Protein AF-A0A1C4GMN0-F1 (afdb_monomer)

Organism: NCBI:txid1005667

Structure (mmCIF, N/CA/C/O backbone):
data_AF-A0A1C4GMN0-F1
#
_entry.id   AF-A0A1C4GMN0-F1
#
loop_
_atom_site.group_PDB
_atom_site.id
_atom_site.type_symbol
_atom_site.label_atom_id
_atom_site.label_alt_id
_atom_site.label_comp_id
_atom_site.label_asym_id
_atom_site.label_entity_id
_atom_site.label_seq_id
_atom_site.pdbx_PDB_ins_code
_atom_site.Cartn_x
_atom_site.Cartn_y
_atom_site.Cartn_z
_atom_site.occupancy
_atom_site.B_iso_or_equiv
_atom_site.auth_seq_id
_atom_site.auth_comp_id
_atom_site.auth_asym_id
_atom_site.auth_atom_id
_atom_site.pdbx_PDB_model_num
ATOM 1 N N . MET A 1 1 ? -2.850 -3.668 -15.001 1.00 56.16 1 MET A N 1
ATOM 2 C CA . MET A 1 1 ? -1.967 -2.796 -14.194 1.00 56.16 1 MET A CA 1
ATOM 3 C C . MET A 1 1 ? -0.839 -2.339 -15.095 1.00 56.16 1 MET A C 1
ATOM 5 O O . MET A 1 1 ? -0.351 -3.177 -15.832 1.00 56.16 1 MET A O 1
ATOM 9 N N . VAL A 1 2 ? -0.466 -1.061 -15.063 1.00 63.44 2 VAL A N 1
ATOM 10 C CA . VAL A 1 2 ? 0.626 -0.505 -15.883 1.00 63.44 2 VAL A CA 1
ATOM 11 C C . VAL A 1 2 ? 1.870 -0.390 -15.002 1.00 63.44 2 VAL A C 1
ATOM 13 O O . VAL A 1 2 ? 1.752 0.084 -13.871 1.00 63.44 2 VAL A O 1
ATOM 16 N N . ALA A 1 3 ? 3.035 -0.834 -15.479 1.00 68.31 3 ALA A N 1
ATOM 17 C CA . ALA A 1 3 ? 4.296 -0.605 -14.773 1.00 68.31 3 ALA A CA 1
ATOM 18 C C . ALA A 1 3 ? 4.915 0.731 -15.174 1.00 68.31 3 ALA A C 1
ATOM 20 O O . ALA A 1 3 ? 4.909 1.112 -16.347 1.00 68.31 3 ALA A O 1
ATOM 21 N N . PHE A 1 4 ? 5.510 1.389 -14.183 1.00 77.75 4 PHE A N 1
ATOM 22 C CA . PHE A 1 4 ? 6.330 2.573 -14.372 1.00 77.75 4 PHE A CA 1
ATOM 23 C C . PHE A 1 4 ? 7.733 2.307 -13.834 1.00 77.75 4 PHE A C 1
ATOM 25 O O . PHE A 1 4 ? 7.883 1.800 -12.722 1.00 77.75 4 PHE A O 1
ATOM 32 N N . ALA A 1 5 ? 8.752 2.687 -14.600 1.00 80.56 5 ALA A N 1
ATOM 33 C CA . ALA A 1 5 ? 10.089 2.907 -14.066 1.00 80.56 5 ALA A CA 1
ATOM 34 C C . ALA A 1 5 ? 10.248 4.389 -13.725 1.00 80.56 5 ALA A C 1
ATOM 36 O O . ALA A 1 5 ? 9.959 5.254 -14.553 1.00 80.56 5 ALA A O 1
ATOM 37 N N . MET A 1 6 ? 10.722 4.665 -12.512 1.00 84.06 6 MET A N 1
ATOM 38 C CA . MET A 1 6 ? 11.060 6.012 -12.065 1.00 84.06 6 MET A CA 1
ATOM 39 C C . MET A 1 6 ? 12.556 6.218 -12.278 1.00 84.06 6 MET A C 1
ATOM 41 O O . MET A 1 6 ? 13.370 5.520 -11.678 1.00 84.06 6 MET A O 1
ATOM 45 N N . LEU A 1 7 ? 12.908 7.139 -13.168 1.00 81.56 7 LEU A N 1
ATOM 46 C CA . LEU A 1 7 ? 14.285 7.468 -13.516 1.00 81.56 7 LEU A CA 1
ATOM 47 C C . LEU A 1 7 ? 14.609 8.874 -13.019 1.00 81.56 7 LEU A C 1
ATOM 49 O O . LEU A 1 7 ? 13.788 9.779 -13.164 1.00 81.56 7 LEU A O 1
ATOM 53 N N . ASP A 1 8 ? 15.813 9.074 -12.491 1.00 87.50 8 ASP A N 1
ATOM 54 C CA . ASP A 1 8 ? 16.343 10.424 -12.301 1.00 87.50 8 ASP A CA 1
ATOM 55 C C . ASP A 1 8 ? 16.408 11.147 -13.659 1.00 87.50 8 ASP A C 1
ATOM 57 O O . ASP A 1 8 ? 16.869 10.583 -14.656 1.00 87.50 8 ASP A O 1
ATOM 61 N N . GLU A 1 9 ? 15.911 12.383 -13.724 1.00 82.12 9 GLU A N 1
ATOM 62 C CA . GLU A 1 9 ? 15.813 13.122 -14.985 1.00 82.12 9 GLU A CA 1
ATOM 63 C C . GLU A 1 9 ? 17.187 13.419 -15.605 1.00 82.12 9 GLU A C 1
ATOM 65 O O . GLU A 1 9 ? 17.313 13.445 -16.833 1.00 82.12 9 GLU A O 1
ATOM 70 N N . THR A 1 10 ? 18.223 13.610 -14.787 1.00 87.88 10 THR A N 1
ATOM 71 C CA . THR A 1 10 ? 19.588 13.857 -15.269 1.00 87.88 10 THR A CA 1
ATOM 72 C C . THR A 1 10 ? 20.147 12.591 -15.906 1.00 87.88 10 THR A C 1
ATOM 74 O O . THR A 1 10 ? 20.534 12.612 -17.075 1.00 87.88 10 THR A O 1
ATOM 77 N N . ALA A 1 11 ? 20.075 11.463 -15.194 1.00 84.62 11 ALA A N 1
ATOM 78 C CA . ALA A 1 11 ? 20.512 10.162 -15.699 1.00 84.62 11 ALA A CA 1
ATOM 79 C C . ALA A 1 11 ? 19.742 9.730 -16.959 1.00 84.62 11 ALA A C 1
ATOM 81 O O . ALA A 1 11 ? 20.296 9.071 -17.842 1.00 84.62 11 ALA A O 1
ATOM 82 N N . GLN A 1 12 ? 18.466 10.115 -17.063 1.00 86.69 12 GLN A N 1
ATOM 83 C CA . GLN A 1 12 ? 17.606 9.825 -18.209 1.00 86.69 12 GLN A CA 1
ATOM 84 C C . GLN A 1 12 ? 17.972 10.630 -19.464 1.00 86.69 12 GLN A C 1
ATOM 86 O O . GLN A 1 12 ? 17.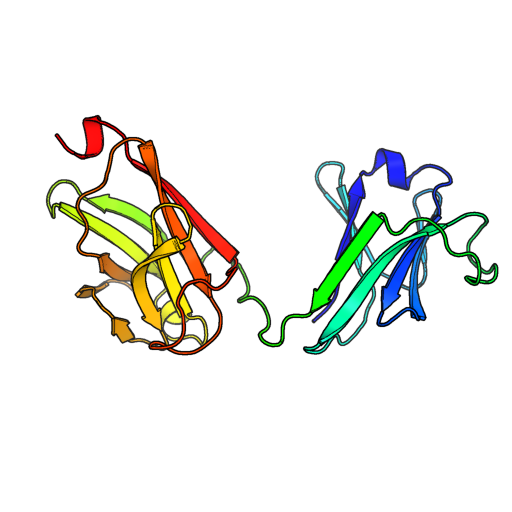791 10.134 -20.580 1.00 86.69 12 GLN A O 1
ATOM 91 N N . LYS A 1 13 ? 18.478 11.860 -19.301 1.00 87.75 13 LYS A N 1
ATOM 92 C CA . LYS A 1 13 ? 18.933 12.727 -20.404 1.00 87.75 13 LYS A CA 1
ATOM 93 C C . LYS A 1 13 ? 20.276 12.296 -20.984 1.00 87.75 13 LYS A C 1
ATOM 95 O O . LYS A 1 13 ? 20.561 12.608 -22.138 1.00 87.75 13 LYS A O 1
ATOM 100 N N . GLU A 1 14 ? 21.076 11.567 -20.219 1.00 89.31 14 GLU A N 1
ATOM 101 C CA . GLU A 1 14 ? 22.313 10.969 -20.707 1.00 89.31 14 GLU A CA 1
ATOM 102 C C . GLU A 1 14 ? 22.056 9.860 -21.741 1.00 89.31 14 GLU A C 1
ATOM 104 O O . GLU A 1 14 ? 20.939 9.374 -21.940 1.00 89.31 14 GLU A O 1
ATOM 109 N N . LYS A 1 15 ? 23.126 9.400 -22.397 1.00 88.69 15 LYS A N 1
ATOM 110 C CA . LYS A 1 15 ? 23.089 8.289 -23.365 1.00 88.69 15 LYS A CA 1
ATOM 111 C C . LYS A 1 15 ? 22.977 6.915 -22.687 1.00 88.69 15 LYS A C 1
ATOM 113 O O . LYS A 1 15 ? 23.526 5.934 -23.185 1.00 88.69 15 LYS A O 1
ATOM 118 N N . ASN A 1 16 ? 22.254 6.853 -21.575 1.00 87.69 16 ASN A N 1
ATOM 119 C CA . ASN A 1 16 ? 21.915 5.629 -20.868 1.00 87.69 16 ASN A CA 1
ATOM 120 C C . ASN A 1 16 ? 20.674 5.015 -21.519 1.00 87.69 16 ASN A C 1
ATOM 122 O O . ASN A 1 16 ? 19.666 5.696 -21.715 1.00 87.69 16 ASN A O 1
ATOM 126 N N . ARG A 1 17 ? 20.755 3.735 -21.888 1.00 91.75 17 ARG A N 1
ATOM 127 C CA . ARG A 1 17 ? 19.643 2.998 -22.492 1.00 91.75 17 ARG A CA 1
ATOM 128 C C . ARG A 1 17 ? 18.975 2.149 -21.418 1.00 91.75 17 ARG A C 1
ATOM 130 O O . ARG A 1 17 ? 19.404 1.034 -21.137 1.00 91.75 17 ARG A O 1
ATOM 137 N N . PHE A 1 18 ? 17.934 2.690 -20.805 1.00 92.12 18 PHE A N 1
ATOM 138 C CA . PHE A 1 18 ? 17.134 1.969 -19.822 1.00 92.12 18 PHE A CA 1
ATOM 139 C C . PHE A 1 18 ? 16.062 1.166 -20.546 1.00 92.12 18 PHE A C 1
ATOM 141 O O . PHE A 1 18 ? 15.244 1.750 -21.248 1.00 92.12 18 PHE A O 1
ATOM 148 N N . ILE A 1 19 ? 16.039 -0.151 -20.377 1.00 91.81 19 ILE A N 1
ATOM 149 C CA . ILE A 1 19 ? 15.021 -1.013 -20.981 1.00 91.81 19 ILE A CA 1
ATOM 150 C C . ILE A 1 19 ? 14.160 -1.595 -19.873 1.00 91.81 19 ILE A C 1
ATOM 152 O O . ILE A 1 19 ? 14.671 -2.237 -18.958 1.00 91.81 19 ILE A O 1
ATOM 156 N N . LEU A 1 20 ? 12.851 -1.387 -19.969 1.00 89.69 20 LEU A N 1
ATOM 157 C CA . LEU A 1 20 ? 11.888 -2.092 -19.140 1.00 89.69 20 LEU A CA 1
ATOM 158 C C . LEU A 1 20 ? 11.462 -3.364 -19.867 1.00 89.69 20 LEU A C 1
ATOM 160 O O . LEU A 1 20 ? 11.146 -3.350 -21.061 1.00 89.69 20 LEU A O 1
ATOM 164 N N . ARG A 1 21 ? 11.497 -4.479 -19.144 1.00 89.62 21 ARG A N 1
ATOM 165 C CA . ARG A 1 21 ? 11.177 -5.808 -19.647 1.00 89.62 21 ARG A CA 1
ATOM 166 C C . ARG A 1 21 ? 10.013 -6.405 -18.879 1.00 89.62 21 ARG A C 1
ATOM 168 O O . ARG A 1 21 ? 9.960 -6.299 -17.659 1.00 89.62 21 ARG A O 1
ATOM 175 N N . HIS A 1 22 ? 9.133 -7.095 -19.592 1.00 89.75 22 HIS A N 1
ATOM 176 C CA . HIS A 1 22 ? 8.036 -7.890 -19.046 1.00 89.75 22 HIS A CA 1
ATOM 177 C C . HIS A 1 22 ? 8.325 -9.370 -19.305 1.00 89.75 22 HIS A C 1
ATOM 179 O O . HIS A 1 22 ? 8.477 -9.793 -20.451 1.00 89.75 22 HIS A O 1
ATOM 185 N N . ASN A 1 23 ? 8.472 -10.164 -18.242 1.00 89.31 23 ASN A N 1
ATOM 186 C CA . ASN A 1 23 ? 8.853 -11.580 -18.302 1.00 89.31 23 ASN A CA 1
ATOM 187 C C . ASN A 1 23 ? 10.099 -11.824 -19.183 1.00 89.31 23 ASN A C 1
ATOM 189 O O . ASN A 1 23 ? 10.142 -12.744 -19.999 1.00 89.31 23 ASN A O 1
ATOM 193 N N . GLY A 1 24 ? 11.102 -10.944 -19.054 1.00 87.62 24 GLY A N 1
ATOM 194 C CA . GLY A 1 24 ? 12.358 -10.976 -19.817 1.00 87.62 24 GLY A CA 1
ATOM 195 C C . GLY A 1 24 ? 12.274 -10.415 -21.245 1.00 87.62 24 GLY A C 1
ATOM 196 O O . GLY A 1 24 ? 13.309 -10.154 -21.865 1.00 87.62 24 GLY A O 1
ATOM 197 N N . LYS A 1 25 ? 11.072 -10.165 -21.770 1.00 88.06 25 LYS A N 1
ATOM 198 C CA . LYS A 1 25 ? 10.863 -9.595 -23.108 1.00 88.06 25 LYS A CA 1
ATOM 199 C C . LYS A 1 25 ? 10.894 -8.076 -23.057 1.00 88.06 25 LYS A C 1
ATOM 201 O O . LYS A 1 25 ? 10.467 -7.485 -22.075 1.00 88.06 25 LYS A O 1
ATOM 206 N N . TYR A 1 26 ? 11.395 -7.453 -24.116 1.00 89.69 26 TYR A N 1
ATOM 207 C CA . TYR A 1 26 ? 11.363 -6.001 -24.274 1.00 89.69 26 TYR A CA 1
ATOM 208 C C . TYR A 1 26 ? 9.921 -5.479 -24.200 1.00 89.69 26 TYR A C 1
ATOM 210 O O . TYR A 1 26 ? 9.062 -5.998 -24.911 1.00 89.69 26 TYR A O 1
ATOM 218 N N . ALA A 1 27 ? 9.684 -4.464 -23.366 1.00 89.62 27 ALA A N 1
ATOM 219 C CA . ALA A 1 27 ? 8.405 -3.765 -23.281 1.00 89.62 27 ALA A CA 1
ATOM 220 C C . ALA A 1 27 ? 8.527 -2.342 -23.839 1.00 89.62 27 ALA A C 1
ATOM 222 O O . ALA A 1 27 ? 7.892 -2.002 -24.834 1.00 89.62 27 ALA A O 1
ATOM 223 N N . CYS A 1 28 ? 9.385 -1.520 -23.232 1.00 91.06 28 CYS A N 1
ATOM 224 C CA . CYS A 1 28 ? 9.692 -0.177 -23.715 1.00 91.06 28 CYS A CA 1
ATOM 225 C C . CYS A 1 28 ? 11.082 0.273 -23.245 1.00 91.06 28 CYS A C 1
ATOM 227 O O . CYS A 1 28 ? 11.711 -0.393 -22.417 1.00 91.06 28 CYS A O 1
ATOM 229 N N . GLU A 1 29 ? 11.598 1.383 -23.775 1.00 92.62 29 GLU A N 1
ATOM 230 C CA . GLU A 1 29 ? 12.927 1.875 -23.393 1.00 92.62 29 GLU A CA 1
ATOM 231 C C . GLU A 1 29 ? 13.013 3.396 -23.297 1.00 92.62 29 GLU A C 1
ATOM 233 O O . GLU A 1 29 ? 12.286 4.124 -23.969 1.00 92.62 29 GLU A O 1
ATOM 238 N N . SER A 1 30 ? 13.957 3.878 -22.494 1.00 93.50 30 SER A N 1
ATOM 239 C CA . SER A 1 30 ? 14.358 5.275 -22.428 1.00 93.50 30 SER A CA 1
ATOM 240 C C . SER A 1 30 ? 15.804 5.424 -22.877 1.00 93.50 30 SER A C 1
ATOM 242 O O . SER A 1 30 ? 16.681 4.696 -22.418 1.00 93.50 30 SER A O 1
ATOM 244 N N . TYR A 1 31 ? 16.062 6.401 -23.742 1.00 94.62 31 TYR A N 1
ATOM 245 C CA . TYR A 1 31 ? 17.398 6.732 -24.221 1.00 94.62 31 TYR A CA 1
ATOM 246 C C . TYR A 1 31 ? 17.512 8.219 -24.553 1.00 94.62 31 TYR A C 1
ATOM 248 O O . TYR A 1 31 ? 16.707 8.742 -25.331 1.00 94.62 31 TYR A O 1
ATOM 256 N N . ASN A 1 32 ? 18.546 8.878 -24.017 1.00 93.44 32 ASN A N 1
ATOM 257 C CA . ASN A 1 32 ? 18.917 10.255 -24.356 1.00 93.44 32 ASN A CA 1
ATOM 258 C C . ASN A 1 32 ? 17.727 11.225 -24.266 1.00 93.44 32 ASN A C 1
ATOM 260 O O . ASN A 1 32 ? 17.343 11.877 -25.241 1.00 93.44 32 ASN A O 1
ATOM 264 N N . GLY A 1 33 ? 17.073 11.247 -23.106 1.00 90.69 33 GLY A N 1
ATOM 265 C CA . GLY A 1 33 ? 15.938 12.125 -22.826 1.00 90.69 33 GLY A CA 1
ATOM 266 C C . GLY A 1 33 ? 14.586 11.619 -23.338 1.00 90.69 33 GLY A C 1
ATOM 267 O O . GLY A 1 33 ? 13.542 12.086 -22.878 1.00 90.69 33 GLY A O 1
ATOM 268 N N . SER A 1 34 ? 14.567 10.622 -24.224 1.00 93.00 34 SER A N 1
ATOM 269 C CA . SER A 1 34 ? 13.354 10.153 -24.906 1.00 93.00 34 SER A CA 1
ATOM 270 C C . SER A 1 34 ? 12.885 8.795 -24.390 1.00 93.00 34 SER A C 1
ATOM 272 O O . SER A 1 34 ? 13.712 7.966 -24.028 1.00 93.00 34 SER A O 1
ATOM 274 N N . VAL A 1 35 ? 11.570 8.558 -24.399 1.00 92.06 35 VAL A N 1
ATOM 275 C CA . VAL A 1 35 ? 10.957 7.239 -24.161 1.00 92.06 35 VAL A CA 1
ATOM 276 C C . VAL A 1 35 ? 10.407 6.713 -25.486 1.00 92.06 35 VAL A C 1
ATOM 278 O O . VAL A 1 35 ? 9.730 7.446 -26.204 1.00 92.06 35 VAL A O 1
ATOM 281 N N . TYR A 1 36 ? 10.681 5.451 -25.794 1.00 91.44 36 TYR A N 1
ATOM 282 C CA . TYR A 1 36 ? 10.264 4.750 -27.005 1.00 91.44 36 TYR A CA 1
ATOM 283 C C . TYR A 1 36 ? 9.335 3.599 -26.633 1.00 91.44 36 TYR A C 1
ATOM 285 O O . TYR A 1 36 ? 9.588 2.899 -25.655 1.00 91.44 36 TYR A O 1
ATOM 293 N N . TYR A 1 37 ? 8.272 3.402 -27.422 1.00 89.88 37 TYR A N 1
ATOM 294 C CA . TYR A 1 37 ? 7.234 2.379 -27.197 1.00 89.88 37 TYR A CA 1
ATOM 295 C C . TYR A 1 37 ? 6.553 2.470 -25.819 1.00 89.88 37 TYR A C 1
ATOM 297 O O . TYR A 1 37 ? 6.048 1.488 -25.283 1.00 89.88 37 TYR A O 1
ATOM 305 N N . GLY A 1 38 ? 6.525 3.671 -25.240 1.00 88.50 38 GLY A N 1
ATOM 306 C CA . GLY A 1 38 ? 5.943 3.933 -23.933 1.00 88.50 38 GLY A CA 1
ATOM 307 C C . GLY A 1 38 ? 5.531 5.390 -23.771 1.00 88.50 38 GLY A C 1
ATOM 308 O O . GLY A 1 38 ? 5.499 6.169 -24.723 1.00 88.50 38 GLY A O 1
ATOM 309 N N . SER A 1 39 ? 5.215 5.752 -22.537 1.00 84.56 39 SER A N 1
ATOM 310 C CA . SER A 1 39 ? 4.814 7.093 -22.129 1.00 84.56 39 SER A CA 1
ATOM 311 C C . SER A 1 39 ? 5.880 7.721 -21.240 1.00 84.56 39 SER A C 1
ATOM 313 O O . SER A 1 39 ? 6.566 7.034 -20.481 1.00 84.56 39 SER A O 1
ATOM 315 N N . ARG A 1 40 ? 6.010 9.044 -21.337 1.00 88.19 40 ARG A N 1
ATOM 316 C CA . ARG A 1 40 ? 6.930 9.850 -20.535 1.00 88.19 40 ARG A CA 1
ATOM 317 C C . ARG A 1 40 ? 6.122 10.872 -19.754 1.00 88.19 40 ARG A C 1
ATOM 319 O O . ARG A 1 40 ? 5.452 11.704 -20.358 1.00 88.19 40 ARG A O 1
ATOM 326 N N . ASN A 1 41 ? 6.232 10.843 -18.433 1.00 86.25 41 ASN A N 1
ATOM 327 C CA . ASN A 1 41 ? 5.749 11.914 -17.569 1.00 86.25 41 ASN A CA 1
ATOM 328 C C . ASN A 1 41 ? 6.905 12.409 -16.694 1.00 86.25 41 ASN A C 1
ATOM 330 O O . ASN A 1 41 ? 7.724 11.611 -16.247 1.00 86.25 41 ASN A O 1
ATOM 334 N N . THR A 1 42 ? 7.014 13.715 -16.479 1.00 81.69 42 THR A N 1
ATOM 335 C CA . THR A 1 42 ? 8.104 14.318 -15.704 1.00 81.69 42 THR A CA 1
ATOM 336 C C . THR A 1 42 ? 7.524 15.179 -14.604 1.00 81.69 42 THR A C 1
ATOM 338 O O . THR A 1 42 ? 6.672 16.026 -14.857 1.00 81.69 42 THR A O 1
ATOM 341 N N . SER A 1 43 ? 8.002 14.972 -13.383 1.00 78.56 43 SER A N 1
ATOM 342 C CA . SER A 1 43 ? 7.613 15.765 -12.225 1.00 78.56 43 SER A CA 1
ATOM 343 C C . SER A 1 43 ? 8.765 15.793 -11.227 1.00 78.56 43 SER A C 1
ATOM 345 O O . SER A 1 43 ? 9.362 14.754 -10.955 1.00 78.56 43 SER A O 1
ATOM 347 N N . ASN A 1 44 ? 9.085 16.978 -10.700 1.00 83.00 44 ASN A N 1
ATOM 348 C CA . ASN A 1 44 ? 10.072 17.180 -9.633 1.00 83.00 44 ASN A CA 1
ATOM 349 C C . ASN A 1 44 ? 11.419 16.458 -9.859 1.00 83.00 44 ASN A C 1
ATOM 351 O O . ASN A 1 44 ? 11.912 15.770 -8.970 1.00 83.00 44 ASN A O 1
ATOM 355 N N . GLY A 1 45 ? 12.002 16.572 -11.059 1.00 76.19 45 GLY A N 1
ATOM 356 C CA . GLY A 1 45 ? 13.303 15.962 -11.380 1.00 76.19 45 GLY A CA 1
ATOM 357 C C . GLY A 1 45 ? 13.277 14.442 -11.576 1.00 76.19 45 GLY A C 1
ATOM 358 O O . GLY A 1 45 ? 14.326 13.821 -11.710 1.00 76.19 45 GLY A O 1
ATOM 359 N N . THR A 1 46 ? 12.094 13.827 -11.614 1.00 75.62 46 THR A N 1
ATOM 360 C CA . THR A 1 46 ? 11.917 12.395 -11.874 1.00 75.62 46 THR A CA 1
ATOM 361 C C . THR A 1 46 ? 11.118 12.182 -13.156 1.00 75.62 46 THR A C 1
ATOM 363 O O . THR A 1 46 ? 10.121 12.862 -13.413 1.00 75.62 46 THR A O 1
ATOM 366 N N . VAL A 1 47 ? 11.539 11.214 -13.967 1.00 77.31 47 VAL A N 1
ATOM 367 C CA . VAL A 1 47 ? 10.841 10.768 -15.173 1.00 77.31 47 VAL A CA 1
ATOM 368 C C . VAL A 1 47 ? 10.167 9.429 -14.895 1.00 77.31 47 VAL A C 1
ATOM 370 O O . VAL A 1 47 ? 10.836 8.425 -14.666 1.00 77.31 47 VAL A O 1
ATOM 373 N N . ALA A 1 48 ? 8.839 9.406 -14.961 1.00 83.69 48 ALA A N 1
ATOM 374 C CA . ALA A 1 48 ? 8.058 8.181 -15.002 1.00 83.69 48 ALA A CA 1
ATOM 375 C C . ALA A 1 48 ? 7.980 7.686 -16.454 1.00 83.69 48 ALA A C 1
ATOM 377 O O . ALA A 1 48 ? 7.336 8.310 -17.305 1.00 83.69 48 ALA A O 1
ATOM 378 N N . MET A 1 49 ? 8.647 6.567 -16.731 1.00 87.19 49 MET A N 1
ATOM 379 C CA . MET A 1 49 ? 8.547 5.829 -17.986 1.00 87.19 49 MET A CA 1
ATOM 380 C C . MET A 1 49 ? 7.500 4.724 -17.829 1.00 87.19 49 MET A C 1
ATOM 382 O O . MET A 1 49 ? 7.743 3.757 -17.110 1.00 87.19 49 MET A O 1
ATOM 386 N N . GLY A 1 50 ? 6.344 4.864 -18.480 1.00 83.25 50 GLY A N 1
ATOM 387 C CA . GLY A 1 50 ? 5.261 3.876 -18.422 1.00 83.25 50 GLY A CA 1
ATOM 388 C C . GLY A 1 50 ? 5.157 3.053 -19.701 1.00 83.25 50 GLY A C 1
ATOM 389 O O . GLY A 1 50 ? 4.951 3.633 -20.768 1.00 83.25 50 GLY A O 1
ATOM 390 N N . CYS A 1 51 ? 5.238 1.726 -19.605 1.00 80.00 51 CYS A N 1
ATOM 391 C CA . CYS A 1 51 ? 5.023 0.826 -20.742 1.00 80.00 51 CYS A CA 1
ATOM 392 C C . CYS A 1 51 ? 3.585 0.291 -20.691 1.00 80.00 51 CYS A C 1
ATOM 394 O O . CYS A 1 51 ? 3.137 -0.154 -19.636 1.00 80.00 51 CYS A O 1
ATOM 396 N N . GLY A 1 52 ? 2.844 0.382 -21.798 1.00 66.00 52 GLY A N 1
ATOM 397 C CA . GLY A 1 52 ? 1.400 0.114 -21.873 1.00 66.00 52 GLY A CA 1
ATOM 398 C C . GLY A 1 52 ? 0.990 -1.360 -21.761 1.00 66.00 52 GLY A C 1
ATOM 399 O O . GLY A 1 52 ? 0.179 -1.818 -22.560 1.00 66.00 52 GLY A O 1
ATOM 400 N N . ASP A 1 53 ? 1.529 -2.098 -20.794 1.00 68.69 53 ASP A N 1
ATOM 401 C CA . ASP A 1 53 ? 1.265 -3.524 -20.619 1.00 68.69 53 ASP A CA 1
ATOM 402 C C . ASP A 1 53 ? 0.110 -3.804 -19.656 1.00 68.69 53 ASP A C 1
ATOM 404 O O . ASP A 1 53 ? -0.081 -3.137 -18.638 1.00 68.69 53 ASP A O 1
ATOM 408 N N . ASN A 1 54 ? -0.651 -4.857 -19.963 1.00 73.50 54 ASN A N 1
ATOM 409 C CA . ASN A 1 54 ? -1.673 -5.414 -19.082 1.00 73.50 54 ASN A CA 1
ATOM 410 C C . ASN A 1 54 ? -1.048 -6.450 -18.144 1.00 73.50 54 ASN A C 1
ATOM 412 O O . ASN A 1 54 ? -1.243 -7.654 -18.319 1.00 73.50 54 ASN A O 1
ATOM 416 N N . LEU A 1 55 ? -0.303 -5.973 -17.147 1.00 77.69 55 LEU A N 1
ATOM 417 C CA . LEU A 1 55 ? 0.368 -6.845 -16.186 1.00 77.69 55 LEU A CA 1
ATOM 418 C C . LEU A 1 55 ? -0.624 -7.632 -15.330 1.00 77.69 55 LEU A C 1
ATOM 420 O O . LEU A 1 55 ? -1.641 -7.086 -14.875 1.00 77.69 55 LEU A O 1
ATOM 424 N N . LYS A 1 56 ? -0.281 -8.896 -15.081 1.00 79.88 56 LYS A N 1
ATOM 425 C CA . LYS A 1 56 ? -1.014 -9.844 -14.243 1.00 79.88 56 LYS A CA 1
ATOM 426 C C . LYS A 1 56 ? -0.164 -10.298 -13.062 1.00 79.88 56 LYS A C 1
ATOM 428 O O . LYS A 1 56 ? 1.059 -10.262 -13.092 1.00 79.88 56 LYS A O 1
ATOM 433 N N . ALA A 1 57 ? -0.851 -10.775 -12.033 1.00 78.50 57 ALA A N 1
ATOM 434 C CA . ALA A 1 57 ? -0.283 -11.560 -10.946 1.00 78.50 57 ALA A CA 1
ATOM 435 C C . ALA A 1 57 ? 0.779 -12.565 -11.431 1.00 78.50 57 ALA A C 1
ATOM 437 O O . ALA A 1 57 ? 0.499 -13.384 -12.305 1.00 78.50 57 ALA A O 1
ATOM 438 N N . GLY A 1 58 ? 1.968 -12.523 -10.833 1.00 78.88 58 GLY A N 1
ATOM 439 C CA . GLY A 1 58 ? 3.095 -13.401 -11.150 1.00 78.88 58 GLY A CA 1
ATOM 440 C C . GLY A 1 58 ? 3.989 -12.918 -12.293 1.00 78.88 58 GLY A C 1
ATOM 441 O O . GLY A 1 58 ? 5.074 -13.469 -12.467 1.00 78.88 58 GLY A O 1
ATOM 442 N N . ASP A 1 59 ? 3.590 -11.885 -13.039 1.00 85.56 59 ASP A N 1
ATOM 443 C CA . ASP A 1 59 ? 4.440 -11.311 -14.078 1.00 85.56 59 ASP A CA 1
ATOM 444 C C . ASP A 1 59 ? 5.675 -10.642 -13.477 1.00 85.56 59 ASP A C 1
ATOM 446 O O . ASP A 1 59 ? 5.594 -9.920 -12.487 1.00 85.56 59 ASP A O 1
ATOM 450 N N . LYS A 1 60 ? 6.828 -10.829 -14.106 1.00 85.94 60 LYS A N 1
ATOM 451 C CA . LYS A 1 60 ? 8.063 -10.134 -13.755 1.00 85.94 60 LYS A CA 1
ATOM 452 C C . LYS A 1 60 ? 8.214 -8.869 -14.575 1.00 85.94 60 LYS A C 1
ATOM 454 O O . LYS A 1 60 ? 8.075 -8.902 -15.796 1.00 85.94 60 LYS A O 1
ATOM 459 N N . VAL A 1 61 ? 8.569 -7.779 -13.912 1.00 88.19 61 VAL A N 1
ATOM 460 C CA . VAL A 1 61 ? 8.965 -6.530 -14.554 1.00 88.19 61 VAL A CA 1
ATOM 461 C C . VAL A 1 61 ? 10.367 -6.178 -14.097 1.00 88.19 61 VAL A C 1
ATOM 463 O O . VAL A 1 61 ? 10.611 -6.068 -12.898 1.00 88.19 61 VAL A O 1
ATOM 466 N N . SER A 1 62 ? 11.287 -5.996 -15.037 1.00 88.38 62 SER A N 1
ATOM 467 C CA . SER A 1 62 ? 12.664 -5.612 -14.734 1.00 88.38 62 SER A CA 1
ATOM 468 C C . SER A 1 62 ? 13.094 -4.385 -15.520 1.00 88.38 62 SER A C 1
ATOM 470 O O . SER A 1 62 ? 12.637 -4.148 -16.635 1.00 88.38 62 SER A O 1
ATOM 472 N N . LEU A 1 63 ? 13.962 -3.586 -14.913 1.00 89.81 63 LEU A N 1
ATOM 473 C CA . LEU A 1 63 ? 14.625 -2.449 -15.530 1.00 89.81 63 LEU A CA 1
ATOM 474 C C . LEU A 1 63 ? 16.101 -2.799 -15.692 1.00 89.81 63 LEU A C 1
ATOM 476 O O . LEU A 1 63 ? 16.790 -3.055 -14.704 1.00 89.81 63 LEU A O 1
ATOM 480 N N . THR A 1 64 ? 16.592 -2.792 -16.923 1.00 90.25 64 THR A N 1
ATOM 481 C CA . THR A 1 64 ? 17.993 -3.070 -17.246 1.00 90.25 64 THR A CA 1
ATOM 482 C C . THR A 1 64 ? 18.669 -1.832 -17.814 1.00 90.25 64 THR A C 1
ATOM 484 O O . THR A 1 64 ? 18.045 -1.051 -18.535 1.00 90.25 64 THR A O 1
ATOM 487 N N . LEU A 1 65 ? 19.956 -1.660 -17.516 1.00 88.81 65 LEU A N 1
ATOM 488 C CA . LEU A 1 65 ? 20.802 -0.675 -18.184 1.00 88.81 65 LEU A CA 1
ATOM 489 C C . LEU A 1 65 ? 21.577 -1.363 -19.299 1.00 88.81 65 LEU A C 1
ATOM 491 O O . LEU A 1 65 ? 22.426 -2.208 -19.043 1.00 88.81 65 LEU A O 1
ATOM 495 N N . GLU A 1 66 ? 21.275 -1.009 -20.536 1.00 88.75 66 GLU A N 1
ATOM 496 C CA . GLU A 1 66 ? 21.801 -1.666 -21.727 1.00 88.75 66 GLU A CA 1
ATOM 497 C C . GLU A 1 66 ? 22.750 -0.738 -22.481 1.00 88.75 66 GLU A C 1
ATOM 499 O O . GLU A 1 66 ? 22.736 0.485 -22.322 1.00 88.75 66 GLU A O 1
ATOM 504 N N . SER A 1 67 ? 23.588 -1.320 -23.332 1.00 85.44 67 SER A N 1
ATOM 505 C CA . SER A 1 67 ? 24.423 -0.549 -24.247 1.00 85.44 67 SER A CA 1
ATOM 506 C C . SER A 1 67 ? 23.715 -0.324 -25.591 1.00 85.44 67 SER A C 1
ATOM 508 O O . SER A 1 67 ? 22.681 -0.922 -25.916 1.00 85.44 67 SER A O 1
ATOM 510 N N . GLY A 1 68 ? 24.273 0.579 -26.399 1.00 85.06 68 GLY A N 1
ATOM 511 C CA . GLY A 1 68 ? 23.777 0.859 -27.745 1.00 85.06 68 GLY A CA 1
ATOM 512 C C . GLY A 1 68 ? 22.648 1.891 -27.799 1.00 85.06 68 GLY A C 1
ATOM 513 O O . GLY A 1 68 ? 22.551 2.782 -26.958 1.00 85.06 68 GLY A O 1
ATOM 514 N N . LYS A 1 69 ? 21.837 1.814 -28.858 1.00 86.31 69 LYS A N 1
ATOM 515 C CA . LYS A 1 69 ? 20.772 2.767 -29.196 1.00 86.31 69 LYS A CA 1
ATOM 516 C C . LYS A 1 69 ? 19.448 2.032 -29.437 1.00 86.31 69 LYS A C 1
ATOM 518 O O . LYS A 1 69 ? 19.485 0.845 -29.778 1.00 86.31 69 LYS A O 1
ATOM 523 N N . PRO A 1 70 ? 18.304 2.727 -29.325 1.00 86.44 70 PRO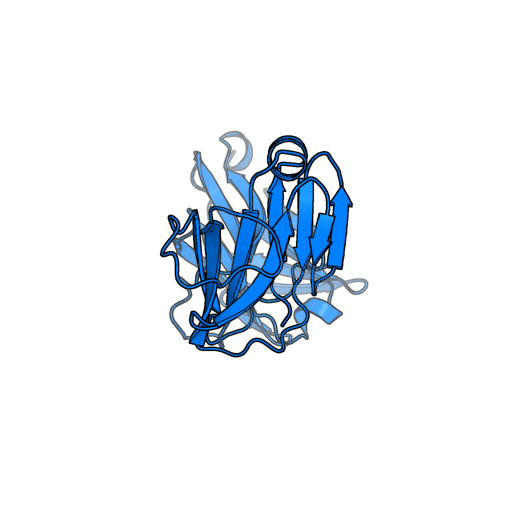 A N 1
ATOM 524 C CA . PRO A 1 70 ? 17.007 2.192 -29.727 1.00 86.44 70 PRO A CA 1
ATOM 525 C C . PRO A 1 70 ? 17.043 1.579 -31.133 1.00 86.44 70 PRO A C 1
ATOM 527 O O . PRO A 1 70 ? 17.730 2.086 -32.022 1.00 86.44 70 PRO A O 1
ATOM 530 N N . GLY A 1 71 ? 16.326 0.471 -31.324 1.00 77.56 71 GLY A N 1
ATOM 531 C CA . GLY A 1 71 ? 16.307 -0.294 -32.579 1.00 77.56 71 GLY A CA 1
ATOM 532 C C . GLY A 1 71 ? 17.438 -1.320 -32.747 1.00 77.56 71 GLY A C 1
ATOM 533 O O . GLY A 1 71 ? 17.362 -2.156 -33.644 1.00 77.56 71 GLY A O 1
ATOM 534 N N . LEU A 1 72 ? 18.457 -1.322 -31.878 1.00 78.56 72 LEU A N 1
ATOM 535 C CA . LEU A 1 72 ? 19.433 -2.415 -31.812 1.00 78.56 72 LEU A CA 1
ATOM 536 C C . LEU A 1 72 ? 18.891 -3.579 -30.977 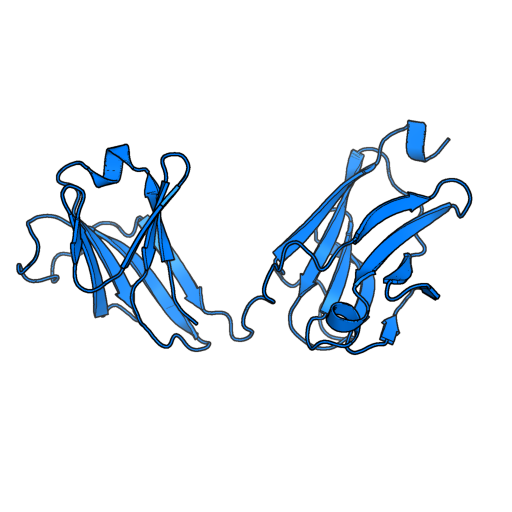1.00 78.56 72 LEU A C 1
ATOM 538 O O . LEU A 1 72 ? 18.169 -3.367 -29.995 1.00 78.56 72 LEU A O 1
ATOM 542 N N . GLY A 1 73 ? 19.295 -4.798 -31.349 1.00 71.00 73 GLY A N 1
ATOM 543 C CA . GLY A 1 73 ? 18.913 -6.028 -30.659 1.00 71.00 73 GLY A CA 1
ATOM 544 C C . GLY A 1 73 ? 19.169 -5.953 -29.153 1.00 71.00 73 GLY A C 1
ATOM 545 O O . GLY A 1 73 ? 20.179 -5.421 -28.700 1.00 71.00 73 GLY A O 1
ATOM 546 N N . THR A 1 74 ? 18.237 -6.489 -28.374 1.00 65.56 74 THR A N 1
ATOM 547 C CA . THR A 1 74 ? 18.219 -6.409 -26.906 1.00 65.56 74 THR A CA 1
ATOM 548 C C . THR A 1 74 ? 18.793 -7.676 -26.263 1.00 65.56 74 THR A C 1
ATOM 550 O O . THR A 1 74 ? 18.307 -8.108 -25.220 1.00 65.56 74 THR A O 1
ATOM 553 N N . ASN A 1 75 ? 19.740 -8.332 -26.943 1.00 59.12 75 ASN A N 1
ATOM 554 C CA . ASN A 1 75 ? 20.313 -9.626 -26.544 1.00 59.12 75 ASN A CA 1
ATOM 555 C C . ASN A 1 75 ? 21.529 -9.476 -25.618 1.00 59.12 75 ASN A C 1
ATOM 557 O O . ASN A 1 75 ? 22.043 -10.473 -25.116 1.00 59.12 75 ASN A O 1
ATOM 561 N N . THR A 1 76 ? 22.017 -8.253 -25.416 1.00 55.47 76 THR A N 1
ATOM 562 C CA . THR A 1 76 ? 22.970 -7.957 -24.349 1.00 55.47 76 THR A CA 1
ATOM 563 C C . THR A 1 76 ? 22.268 -8.111 -23.006 1.00 55.47 76 THR A C 1
ATOM 565 O O . THR A 1 76 ? 21.119 -7.722 -22.852 1.00 55.47 76 THR A O 1
ATOM 568 N N . VAL A 1 77 ? 22.938 -8.745 -22.047 1.00 61.50 77 VAL A N 1
ATOM 569 C CA . VAL A 1 77 ? 22.449 -8.863 -20.669 1.00 61.50 77 VAL A CA 1
ATOM 570 C C . VAL A 1 77 ? 23.082 -7.719 -19.888 1.00 61.50 77 VAL A C 1
ATOM 572 O O . VAL A 1 77 ? 24.062 -7.904 -19.169 1.00 61.50 77 VAL A O 1
ATOM 575 N N . GLY A 1 78 ? 22.587 -6.503 -20.121 1.00 71.31 78 GLY A N 1
ATOM 576 C CA . GLY A 1 78 ? 22.944 -5.360 -19.286 1.00 71.31 78 GLY A CA 1
ATOM 577 C C . GLY A 1 78 ? 22.567 -5.612 -17.816 1.00 71.31 78 GLY A C 1
ATOM 578 O O . GLY A 1 78 ? 21.675 -6.427 -17.548 1.00 71.31 78 GLY A O 1
ATOM 579 N N . PRO A 1 79 ? 23.222 -4.959 -16.836 1.00 84.81 79 PRO A N 1
ATOM 580 C CA . PRO A 1 79 ? 22.875 -5.152 -15.435 1.00 84.81 79 PRO A CA 1
ATOM 581 C C . PRO A 1 79 ? 21.399 -4.825 -15.185 1.00 84.81 79 PRO A C 1
ATOM 583 O O . PRO A 1 79 ? 20.868 -3.815 -15.659 1.00 84.81 79 PRO A O 1
ATOM 586 N N . THR A 1 80 ? 20.743 -5.689 -14.411 1.00 88.25 80 THR A N 1
ATOM 587 C CA . THR A 1 80 ? 19.400 -5.422 -13.891 1.00 88.25 80 THR A CA 1
ATOM 588 C C . THR A 1 80 ? 19.524 -4.417 -12.756 1.00 88.25 80 THR A C 1
ATOM 590 O O . THR A 1 80 ? 20.163 -4.697 -11.746 1.00 88.25 80 THR A O 1
ATOM 593 N N . LEU A 1 81 ? 18.937 -3.237 -12.942 1.00 84.56 81 LEU A N 1
ATOM 594 C CA . LEU A 1 81 ? 18.914 -2.171 -11.943 1.00 84.56 81 LEU A CA 1
ATOM 595 C C . LEU A 1 81 ? 17.810 -2.399 -10.906 1.00 84.56 81 LEU A C 1
ATOM 597 O O . LEU A 1 81 ? 17.981 -2.070 -9.737 1.00 84.56 81 LEU A O 1
ATOM 601 N N . ALA A 1 82 ? 16.677 -2.952 -11.342 1.00 79.62 82 ALA A N 1
ATOM 602 C CA . ALA A 1 82 ? 15.548 -3.297 -10.488 1.00 79.62 82 ALA A CA 1
ATOM 603 C C . ALA A 1 82 ? 14.735 -4.440 -11.112 1.00 79.62 82 ALA A C 1
ATOM 605 O O . ALA A 1 82 ? 14.590 -4.505 -12.331 1.00 79.62 82 ALA A O 1
ATOM 606 N N . GLU A 1 83 ? 14.165 -5.313 -10.284 1.00 84.38 83 GLU A N 1
ATOM 607 C CA . GLU A 1 83 ? 13.186 -6.327 -10.687 1.00 84.38 83 GLU A CA 1
ATOM 608 C C . GLU A 1 83 ? 12.075 -6.387 -9.639 1.00 84.38 83 GLU A C 1
ATOM 610 O O . GLU A 1 83 ? 12.339 -6.386 -8.437 1.00 84.38 83 GLU A O 1
ATOM 615 N N . ILE A 1 84 ? 10.829 -6.457 -10.101 1.00 75.00 84 ILE A N 1
ATOM 616 C CA . ILE A 1 84 ? 9.661 -6.734 -9.273 1.00 75.00 84 ILE A CA 1
ATOM 617 C C . ILE A 1 84 ? 8.877 -7.892 -9.882 1.00 75.00 84 ILE A C 1
ATOM 619 O O . ILE A 1 84 ? 8.786 -8.037 -11.100 1.00 75.00 84 ILE A O 1
ATOM 623 N N . THR A 1 85 ? 8.270 -8.710 -9.031 1.00 78.44 85 THR A N 1
ATOM 624 C CA . THR A 1 85 ? 7.216 -9.635 -9.455 1.00 78.44 85 THR A CA 1
ATOM 625 C C . THR A 1 85 ? 5.887 -9.008 -9.074 1.00 78.44 85 THR A C 1
ATOM 627 O O . THR A 1 85 ? 5.687 -8.651 -7.914 1.00 78.44 85 THR A O 1
ATOM 630 N N . VAL A 1 86 ? 4.994 -8.846 -10.048 1.00 70.69 86 VAL A N 1
ATOM 631 C CA . VAL A 1 86 ? 3.640 -8.341 -9.850 1.00 70.69 86 VAL A CA 1
ATOM 632 C C . VAL A 1 86 ? 2.959 -9.279 -8.856 1.00 70.69 86 VAL A C 1
ATOM 634 O O . VAL A 1 86 ? 2.779 -10.463 -9.153 1.00 70.69 86 VAL A O 1
ATOM 637 N N . PRO A 1 87 ? 2.622 -8.804 -7.650 1.00 60.97 87 PRO A N 1
ATOM 638 C CA . PRO A 1 87 ? 2.063 -9.670 -6.628 1.00 60.97 87 PRO A CA 1
ATOM 639 C C . PRO A 1 87 ? 0.713 -10.231 -7.086 1.00 60.97 87 PRO A C 1
ATOM 641 O O . PRO A 1 87 ? -0.014 -9.598 -7.854 1.00 60.97 87 PRO A O 1
ATOM 644 N N . ALA A 1 88 ? 0.357 -11.420 -6.587 1.00 54.97 88 ALA A N 1
ATOM 645 C CA . ALA A 1 88 ? -0.917 -12.076 -6.906 1.00 54.97 88 ALA A CA 1
ATOM 646 C C . ALA A 1 88 ? -2.150 -11.225 -6.557 1.00 54.97 88 ALA A C 1
ATOM 648 O O . ALA A 1 88 ? -3.243 -11.411 -7.088 1.00 54.97 88 ALA A O 1
ATOM 649 N N . THR A 1 89 ? -1.937 -10.251 -5.686 1.00 49.06 89 THR A N 1
ATOM 650 C CA . THR A 1 89 ? -2.902 -9.275 -5.230 1.00 49.06 89 THR A CA 1
ATOM 651 C C . THR A 1 89 ? -2.400 -7.894 -5.625 1.00 49.06 89 THR A C 1
ATOM 653 O O . THR A 1 89 ? -1.382 -7.436 -5.108 1.00 49.06 89 THR A O 1
ATOM 656 N N . GLN A 1 90 ? -3.100 -7.240 -6.553 1.00 39.44 90 GLN A N 1
ATOM 657 C CA . GLN A 1 90 ? -2.860 -5.844 -6.914 1.00 39.44 90 GLN A CA 1
ATOM 658 C C . GLN A 1 90 ? -2.747 -5.003 -5.630 1.00 39.44 90 GLN A C 1
ATOM 660 O O . GLN A 1 90 ? -3.675 -5.065 -4.818 1.00 39.44 90 GLN A O 1
ATOM 665 N N . PRO A 1 91 ? -1.641 -4.261 -5.401 1.00 42.34 91 PRO A N 1
ATOM 666 C CA . PRO A 1 91 ? -1.559 -3.396 -4.241 1.00 42.34 91 PRO A CA 1
ATOM 667 C C . PRO A 1 91 ? -2.741 -2.424 -4.311 1.00 42.34 91 PRO A C 1
ATOM 669 O O . PRO A 1 91 ? -3.017 -1.864 -5.381 1.00 42.34 91 PRO A O 1
ATOM 672 N N . PRO A 1 92 ? -3.499 -2.276 -3.218 1.00 42.41 92 PRO A N 1
ATOM 673 C CA . PRO A 1 92 ? -4.628 -1.367 -3.191 1.00 42.41 92 PRO A CA 1
ATOM 674 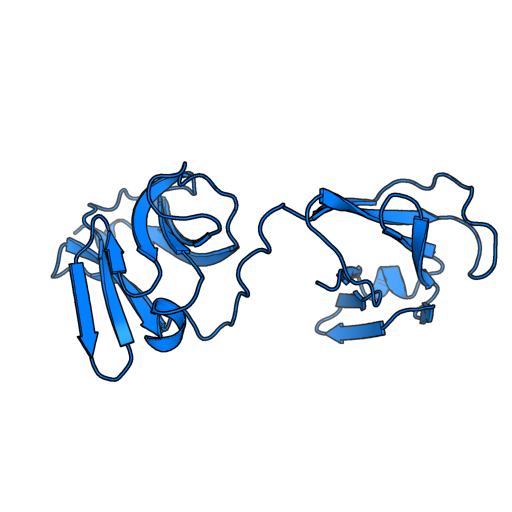C C . PRO A 1 92 ? -4.160 0.044 -3.548 1.00 42.41 92 PRO A C 1
ATOM 676 O O . PRO A 1 92 ? -3.125 0.515 -3.081 1.00 42.41 92 PRO A O 1
ATOM 679 N N . SER A 1 93 ? -4.919 0.693 -4.432 1.00 38.31 93 SER A N 1
ATOM 680 C CA . SER A 1 93 ? -4.598 2.023 -4.947 1.00 38.31 93 SER A CA 1
ATOM 681 C C . SER A 1 93 ? -4.412 3.000 -3.779 1.00 38.31 93 SER A C 1
ATOM 683 O O . SER A 1 93 ? -5.365 3.188 -3.014 1.00 38.31 93 SER A O 1
ATOM 685 N N . PRO A 1 94 ? -3.251 3.666 -3.641 1.00 41.84 94 PRO A N 1
ATOM 686 C CA . PRO A 1 94 ? -3.070 4.728 -2.667 1.00 41.84 94 PRO A CA 1
ATOM 687 C C . PRO A 1 94 ? -3.778 5.975 -3.204 1.00 41.84 94 PRO A C 1
ATOM 689 O O . PRO A 1 94 ? -3.144 6.919 -3.665 1.00 41.84 94 PRO A O 1
ATOM 692 N N . SER A 1 95 ? -5.116 5.989 -3.228 1.00 43.81 95 SER A N 1
ATOM 693 C CA . SER A 1 95 ? -5.794 7.268 -3.422 1.00 43.81 95 SER A CA 1
ATOM 694 C C . SER A 1 95 ? -5.544 8.080 -2.156 1.00 43.81 95 SER A C 1
ATOM 696 O O . SER A 1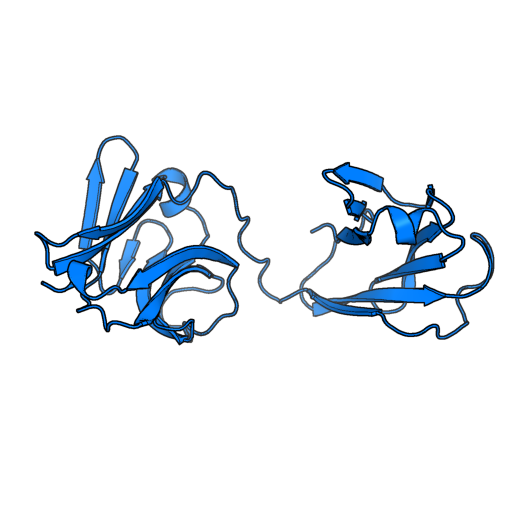 95 ? -5.978 7.701 -1.068 1.00 43.81 95 SER A O 1
ATOM 698 N N . THR A 1 96 ? -4.843 9.194 -2.296 1.00 46.78 96 THR A N 1
ATOM 699 C CA . THR A 1 96 ? -4.413 10.106 -1.225 1.00 46.78 96 THR A CA 1
ATOM 700 C C . THR A 1 96 ? -5.563 10.716 -0.402 1.00 46.78 96 THR A C 1
ATOM 702 O O . THR A 1 96 ? -5.310 11.448 0.545 1.00 46.78 96 THR A O 1
ATOM 705 N N . GLY A 1 97 ? -6.827 10.396 -0.716 1.00 60.66 97 GLY A N 1
ATOM 706 C CA . GLY A 1 97 ? -8.029 10.808 0.021 1.00 60.66 97 GLY A CA 1
ATOM 707 C C . GLY A 1 97 ? -8.687 9.739 0.908 1.00 60.66 97 GLY A C 1
ATOM 708 O O . GLY A 1 97 ? -9.732 10.030 1.484 1.00 60.66 97 GLY A O 1
ATOM 709 N N . VAL A 1 98 ? -8.135 8.519 1.019 1.00 80.12 98 VAL A N 1
ATOM 710 C CA . VAL A 1 98 ? -8.746 7.446 1.838 1.00 80.12 98 VAL A CA 1
ATOM 711 C C . VAL A 1 98 ? -8.653 7.739 3.331 1.00 80.12 98 VAL A C 1
ATOM 713 O O . VAL A 1 98 ? -9.652 7.650 4.042 1.00 80.12 98 VAL A O 1
ATOM 716 N N . VAL A 1 99 ? -7.448 8.036 3.822 1.00 84.19 99 VAL A N 1
ATOM 717 C CA . VAL A 1 99 ? -7.207 8.281 5.246 1.00 84.19 99 VAL A CA 1
ATOM 718 C C . VAL A 1 99 ? -7.392 9.770 5.497 1.00 84.19 99 VAL A C 1
ATOM 720 O O . VAL A 1 99 ? -6.588 10.594 5.078 1.00 84.19 99 VAL A O 1
ATOM 723 N N . ARG A 1 100 ? -8.486 10.117 6.174 1.00 82.31 100 ARG A N 1
ATOM 724 C CA . ARG A 1 100 ? -8.831 11.485 6.584 1.00 82.31 100 ARG A CA 1
ATOM 725 C C . ARG A 1 100 ? -8.129 11.897 7.880 1.00 82.31 100 ARG A C 1
ATOM 727 O O . ARG A 1 100 ? -8.097 13.077 8.208 1.00 82.31 100 ARG A O 1
ATOM 734 N N . GLY A 1 101 ? -7.590 10.934 8.624 1.00 81.94 101 GLY A N 1
ATOM 735 C CA . GLY A 1 101 ? -6.815 11.171 9.837 1.00 81.94 101 GLY A CA 1
ATOM 736 C C . GLY A 1 101 ? -6.286 9.873 10.437 1.00 81.94 101 GLY A C 1
ATOM 737 O O . GLY A 1 101 ? -6.944 8.838 10.361 1.00 81.94 101 GLY A O 1
ATOM 738 N N . PHE A 1 102 ? -5.100 9.936 11.031 1.00 88.50 102 PHE A N 1
ATOM 739 C CA . PHE A 1 102 ? -4.481 8.825 11.744 1.00 88.50 102 PHE A CA 1
ATOM 740 C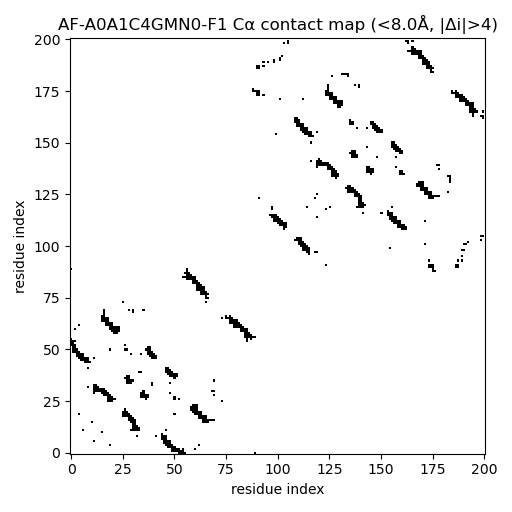 C . PHE A 1 102 ? -3.674 9.378 12.918 1.00 88.50 102 PHE A C 1
ATOM 742 O O . PHE A 1 102 ? -2.705 10.107 12.712 1.00 88.50 102 PHE A O 1
ATOM 749 N N . SER A 1 103 ? -4.114 9.107 14.145 1.00 84.25 103 SER A N 1
ATOM 750 C CA . SER A 1 103 ? -3.537 9.730 15.341 1.00 84.25 103 SER A CA 1
ATOM 751 C C . SER A 1 103 ? -3.847 8.944 16.608 1.00 84.25 103 SER A C 1
ATOM 753 O O . SER A 1 103 ? -4.830 8.210 16.665 1.00 84.25 103 SER A O 1
ATOM 755 N N . TYR A 1 104 ? -3.071 9.169 17.664 1.00 83.69 104 TYR A N 1
ATOM 756 C CA . TYR A 1 104 ? -3.430 8.733 19.009 1.00 83.69 104 TYR A CA 1
ATOM 757 C C . TYR A 1 104 ? -4.345 9.758 19.696 1.00 83.69 104 TYR A C 1
ATOM 759 O O . TYR A 1 104 ? -4.008 10.939 19.788 1.00 83.69 104 TYR A O 1
ATOM 767 N N . ASN A 1 105 ? -5.491 9.306 20.202 1.00 84.19 105 ASN A N 1
ATOM 768 C CA . ASN A 1 105 ? -6.411 10.108 21.000 1.00 84.19 105 ASN A CA 1
ATOM 769 C C . ASN A 1 105 ? -6.148 9.857 22.493 1.00 84.19 105 ASN A C 1
ATOM 771 O O . ASN A 1 105 ? -6.567 8.832 23.040 1.00 84.19 105 ASN A O 1
ATOM 775 N N . LYS A 1 106 ? -5.509 10.833 23.154 1.00 80.81 106 LYS A N 1
ATOM 776 C CA . LYS A 1 106 ? -5.149 10.791 24.584 1.00 80.81 106 LYS A CA 1
ATOM 777 C C . LYS A 1 106 ? -6.347 10.596 25.508 1.00 80.81 106 LYS A C 1
ATOM 779 O O . LYS A 1 106 ? -6.249 9.855 26.475 1.00 80.81 106 LYS A O 1
ATOM 784 N N . THR A 1 107 ? -7.482 11.222 25.200 1.00 82.00 107 THR A N 1
ATOM 785 C CA . THR A 1 107 ? -8.698 11.125 26.019 1.00 82.00 107 THR A CA 1
ATOM 786 C C . THR A 1 107 ? -9.255 9.707 26.022 1.00 82.00 107 THR A C 1
ATOM 788 O O . THR A 1 107 ? -9.695 9.216 27.054 1.00 82.00 107 THR A O 1
ATOM 791 N N . SER A 1 108 ? -9.230 9.040 24.866 1.00 80.06 108 SER A N 1
ATOM 792 C CA . SER A 1 108 ? -9.730 7.666 24.735 1.00 80.06 108 SER A CA 1
ATOM 793 C C . SER A 1 108 ? -8.684 6.587 25.036 1.00 80.06 108 SER A C 1
ATOM 795 O O . SER A 1 108 ? -9.051 5.423 25.196 1.00 80.06 108 SER A O 1
ATOM 797 N N . GLY A 1 109 ? -7.399 6.956 25.079 1.00 85.19 109 GLY A N 1
ATOM 798 C CA . GLY A 1 109 ? -6.277 6.032 25.233 1.00 85.19 109 GLY A CA 1
ATOM 799 C C . GLY A 1 109 ? -6.091 5.083 24.045 1.00 85.19 109 GLY A C 1
ATOM 800 O O . GLY A 1 109 ? -5.753 3.918 24.240 1.00 85.19 109 GLY A O 1
ATOM 801 N N . ARG A 1 110 ? -6.421 5.518 22.820 1.00 90.50 110 ARG A N 1
ATOM 802 C CA . ARG A 1 110 ? -6.519 4.642 21.639 1.00 90.50 110 ARG A CA 1
ATOM 803 C C . ARG A 1 110 ? -5.988 5.306 20.380 1.00 90.50 110 ARG A C 1
ATOM 805 O O . ARG A 1 110 ? -6.000 6.529 20.252 1.00 90.50 110 ARG A O 1
ATOM 812 N N . ILE A 1 111 ? -5.584 4.486 19.415 1.00 91.94 111 ILE A N 1
ATOM 813 C CA . ILE A 1 111 ? -5.321 4.959 18.054 1.00 91.94 111 ILE A CA 1
ATOM 814 C C . ILE A 1 111 ? -6.653 5.114 17.324 1.00 91.94 111 ILE A C 1
ATOM 816 O O . ILE A 1 111 ? -7.479 4.203 17.323 1.00 91.94 111 ILE A O 1
ATOM 820 N N . GLU A 1 112 ? -6.853 6.261 16.687 1.00 92.38 112 GLU A N 1
ATOM 821 C CA . GLU A 1 112 ? -7.985 6.535 15.814 1.00 92.38 112 GLU A CA 1
ATOM 822 C C . GLU A 1 112 ? -7.530 6.597 14.362 1.00 92.38 112 GLU A C 1
ATOM 824 O O . GLU A 1 112 ? -6.630 7.356 13.993 1.00 92.38 112 GLU A O 1
ATOM 829 N N . VAL A 1 113 ? -8.221 5.831 13.526 1.00 94.00 113 VAL A N 1
ATOM 830 C CA . VAL A 1 113 ? -8.140 5.923 12.076 1.00 94.00 113 VAL A CA 1
ATOM 831 C C . VAL A 1 113 ? -9.447 6.489 11.554 1.00 94.00 113 VAL A C 1
ATOM 833 O O . VAL A 1 113 ? -10.510 5.928 11.799 1.00 94.00 113 VAL A O 1
ATOM 836 N N . LYS A 1 114 ? -9.375 7.565 10.782 1.00 91.38 114 LYS A N 1
ATOM 837 C CA . LYS A 1 114 ? -10.512 8.144 10.073 1.00 91.38 114 LYS A CA 1
ATOM 838 C C . LYS A 1 114 ? -10.390 7.796 8.600 1.00 91.38 114 LYS A C 1
ATOM 840 O O . LYS A 1 114 ? -9.467 8.250 7.929 1.00 91.38 114 LYS A O 1
ATOM 845 N N . LEU A 1 115 ? -11.315 6.984 8.110 1.00 92.94 115 LEU A N 1
ATOM 846 C CA . LEU A 1 115 ? -11.394 6.548 6.722 1.00 92.94 115 LEU A CA 1
ATOM 847 C C . LEU A 1 115 ? -12.586 7.214 6.040 1.00 92.94 115 LEU A C 1
ATOM 849 O O . LEU A 1 115 ? -13.653 7.354 6.637 1.00 92.94 115 LEU A O 1
ATOM 853 N N . ASP A 1 116 ? -12.420 7.585 4.777 1.00 91.31 116 ASP A N 1
ATOM 854 C CA . ASP A 1 116 ? -13.547 7.859 3.892 1.00 91.31 116 ASP A CA 1
ATOM 855 C C . ASP A 1 116 ? -14.492 6.642 3.854 1.00 91.31 116 ASP A C 1
ATOM 857 O O . ASP A 1 116 ? -14.044 5.504 3.691 1.00 91.31 116 ASP A O 1
ATOM 861 N N . GLU A 1 117 ? -15.797 6.853 4.048 1.00 89.00 117 GLU A N 1
ATOM 862 C CA . GLU A 1 117 ? -16.758 5.752 4.171 1.00 89.00 117 GLU A CA 1
ATOM 863 C C . GLU A 1 117 ? -16.879 4.921 2.886 1.00 89.00 117 GLU A C 1
ATOM 865 O O . GLU A 1 117 ? -17.020 3.696 2.960 1.00 89.00 117 GLU A O 1
ATOM 870 N N . ALA A 1 118 ? -16.789 5.551 1.710 1.00 86.88 118 ALA A N 1
ATOM 871 C CA . ALA A 1 118 ? -16.839 4.830 0.442 1.00 86.88 118 ALA A CA 1
ATOM 872 C C . ALA A 1 118 ? -15.585 3.965 0.264 1.00 86.88 118 ALA A C 1
ATOM 874 O O . ALA A 1 118 ? -15.689 2.796 -0.114 1.00 86.88 118 ALA A O 1
ATOM 875 N N . ALA A 1 119 ? -14.415 4.501 0.621 1.00 86.00 119 ALA A N 1
ATOM 876 C CA . ALA A 1 119 ? -13.174 3.733 0.623 1.00 86.00 119 ALA A CA 1
ATOM 877 C C . ALA A 1 119 ? -13.233 2.557 1.613 1.00 86.00 119 ALA A C 1
ATOM 879 O O . ALA A 1 119 ? -12.861 1.436 1.268 1.00 86.00 119 ALA A O 1
ATOM 880 N N . GLN A 1 120 ? -13.782 2.779 2.811 1.00 90.12 120 GLN A N 1
ATOM 881 C CA . GLN A 1 120 ? -13.921 1.760 3.853 1.00 90.12 120 GLN A CA 1
ATOM 882 C C . GLN A 1 120 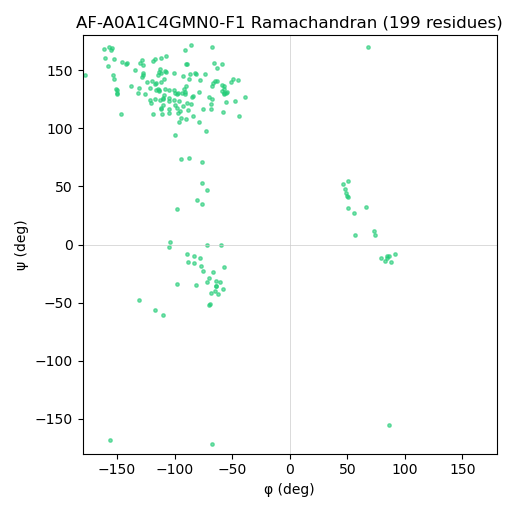? -14.847 0.599 3.457 1.00 90.12 120 GLN A C 1
ATOM 884 O O . GLN A 1 120 ? -14.597 -0.553 3.824 1.00 90.12 120 GLN A O 1
ATOM 889 N N . LYS A 1 121 ? -15.912 0.885 2.702 1.00 87.56 121 LYS A N 1
ATOM 890 C CA . LYS A 1 121 ? -16.813 -0.128 2.121 1.00 87.56 121 LYS A CA 1
ATOM 891 C C . LYS A 1 121 ? -16.233 -0.813 0.882 1.00 87.56 121 LYS A C 1
ATOM 893 O O . LYS A 1 121 ? -16.792 -1.809 0.427 1.00 87.56 121 LYS A O 1
ATOM 898 N N . GLY A 1 122 ? -15.137 -0.282 0.344 1.00 83.56 122 GLY A N 1
ATOM 899 C CA . GLY A 1 122 ? -14.446 -0.808 -0.820 1.00 83.56 122 GLY A CA 1
ATOM 900 C C . GLY A 1 122 ? -13.784 -2.165 -0.582 1.00 83.56 122 GLY A C 1
ATOM 901 O O . GLY A 1 122 ? -13.966 -2.836 0.434 1.00 83.56 122 GLY A O 1
ATOM 902 N N . GLN A 1 123 ? -12.997 -2.589 -1.569 1.00 79.94 123 GLN A N 1
ATOM 903 C CA . GLN A 1 123 ? -12.366 -3.911 -1.558 1.00 79.94 123 GLN A CA 1
ATOM 904 C C . GLN A 1 123 ? -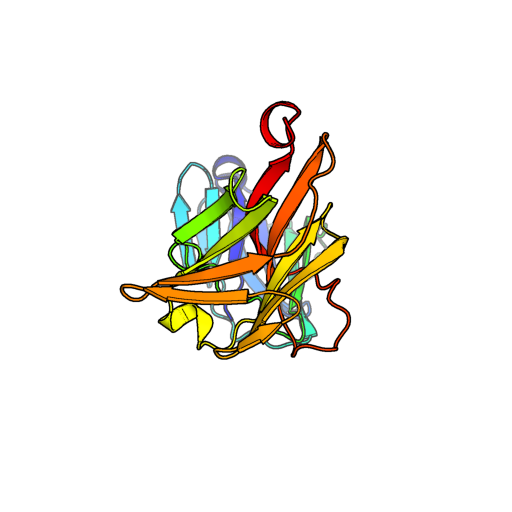11.063 -3.971 -0.758 1.00 79.94 123 GLN A C 1
ATOM 906 O O . GLN A 1 123 ? -10.545 -5.063 -0.536 1.00 79.94 123 GLN A O 1
ATOM 911 N N . ASN A 1 124 ? -10.536 -2.823 -0.341 1.00 82.12 124 ASN A N 1
ATOM 912 C CA . ASN A 1 124 ? -9.261 -2.750 0.354 1.00 82.12 124 ASN A CA 1
ATOM 913 C C . ASN A 1 124 ? -9.424 -3.169 1.818 1.00 82.12 124 ASN A C 1
ATOM 915 O O . ASN A 1 124 ? -10.407 -2.820 2.476 1.00 82.12 124 ASN A O 1
ATOM 919 N N . ARG A 1 125 ? -8.427 -3.894 2.327 1.00 87.69 125 ARG A N 1
ATOM 920 C CA . ARG A 1 125 ? -8.240 -4.139 3.756 1.00 87.69 125 ARG A CA 1
ATOM 921 C C . ARG A 1 125 ? -7.337 -3.040 4.295 1.00 87.69 125 ARG A C 1
ATOM 923 O O . ARG A 1 125 ? -6.296 -2.770 3.714 1.00 87.69 125 ARG A O 1
ATOM 930 N N . TYR A 1 126 ? -7.732 -2.392 5.375 1.00 91.69 126 TYR A N 1
ATOM 931 C CA . TYR A 1 126 ? -6.961 -1.340 6.022 1.00 91.69 126 TYR A CA 1
ATOM 932 C C . TYR A 1 126 ? -6.468 -1.852 7.360 1.00 91.69 126 TYR A C 1
ATOM 934 O O . TYR A 1 126 ? -7.290 -2.092 8.240 1.00 91.69 126 TYR A O 1
ATOM 942 N N . VAL A 1 127 ? -5.163 -2.041 7.502 1.00 92.88 127 VAL A N 1
ATOM 943 C CA . VAL A 1 127 ? -4.561 -2.702 8.664 1.00 92.88 127 VAL A CA 1
ATOM 944 C C . VAL A 1 127 ? -3.731 -1.693 9.432 1.00 92.88 127 VAL A C 1
ATOM 946 O O . VAL A 1 127 ? -2.957 -0.951 8.836 1.00 92.88 127 VAL A O 1
ATOM 949 N N . VAL A 1 128 ? -3.891 -1.659 10.752 1.00 93.25 128 VAL A N 1
ATOM 950 C CA . VAL A 1 128 ? -3.030 -0.865 11.630 1.00 93.25 128 VAL A CA 1
ATOM 951 C C . VAL A 1 128 ? -1.987 -1.774 12.253 1.00 93.25 128 VAL A C 1
ATOM 953 O O . VAL A 1 128 ? -2.324 -2.828 12.805 1.00 93.25 128 VAL A O 1
ATOM 956 N N . LYS A 1 129 ? -0.728 -1.350 12.175 1.00 92.50 129 LYS A N 1
ATOM 957 C CA . LYS A 1 129 ? 0.429 -2.088 12.674 1.00 92.50 129 LYS A CA 1
ATOM 958 C C . LYS A 1 129 ? 1.290 -1.236 13.589 1.00 92.50 129 LYS A C 1
ATOM 960 O O . LYS A 1 129 ? 1.328 -0.015 13.459 1.00 92.50 129 LYS A O 1
ATOM 965 N N . GLN A 1 130 ? 2.014 -1.912 14.470 1.00 92.06 130 GLN A N 1
ATOM 966 C CA . GLN A 1 130 ? 3.175 -1.387 15.174 1.00 92.06 130 GLN A CA 1
ATOM 967 C C . GLN A 1 130 ? 4.453 -1.973 14.561 1.00 92.06 130 GLN A C 1
ATOM 969 O O . GLN A 1 130 ? 4.554 -3.186 14.354 1.00 92.06 130 GLN A O 1
ATOM 974 N N . ASP A 1 131 ? 5.431 -1.108 14.300 1.00 85.94 131 ASP A N 1
ATOM 975 C CA . ASP A 1 131 ? 6.759 -1.435 13.771 1.00 85.94 131 ASP A CA 1
ATOM 976 C C . ASP A 1 131 ? 6.685 -2.330 12.516 1.00 85.94 131 ASP A C 1
ATOM 978 O O . ASP A 1 131 ? 7.416 -3.309 12.367 1.00 85.94 131 ASP A O 1
ATOM 982 N N . ASP A 1 132 ? 5.715 -2.007 11.649 1.00 81.06 132 ASP A N 1
ATOM 983 C CA . ASP A 1 132 ? 5.390 -2.641 10.360 1.00 81.06 132 ASP A CA 1
ATOM 984 C C . ASP A 1 132 ? 5.081 -4.148 10.391 1.00 81.06 132 ASP A C 1
ATOM 986 O O . ASP A 1 132 ? 4.900 -4.775 9.345 1.00 81.06 132 ASP A O 1
ATOM 990 N N . LYS A 1 133 ? 4.960 -4.735 11.584 1.00 82.69 133 LYS A N 1
ATOM 991 C CA . LYS A 1 133 ? 4.768 -6.182 11.773 1.00 82.69 133 LYS A CA 1
ATOM 992 C C . LYS A 1 133 ? 3.625 -6.499 12.726 1.00 82.69 133 LYS A C 1
ATOM 994 O O . LYS A 1 133 ? 2.763 -7.322 12.449 1.00 82.69 133 LYS A O 1
ATOM 999 N N . ASN A 1 134 ? 3.578 -5.840 13.874 1.00 88.88 134 ASN A N 1
ATOM 1000 C CA . ASN A 1 134 ? 2.644 -6.237 14.918 1.00 88.88 134 ASN A CA 1
ATOM 1001 C C . ASN A 1 134 ? 1.246 -5.715 14.591 1.00 88.88 134 ASN A C 1
ATOM 1003 O O . ASN A 1 134 ? 0.981 -4.522 14.705 1.00 88.88 134 ASN A O 1
ATOM 1007 N N . TYR A 1 135 ? 0.361 -6.613 14.166 1.00 91.50 135 TYR A N 1
ATOM 1008 C CA . TYR A 1 135 ? -1.043 -6.317 13.907 1.00 91.50 135 TYR A CA 1
ATOM 1009 C C . TYR A 1 135 ? -1.759 -5.788 15.157 1.00 91.50 135 TYR A C 1
ATOM 1011 O O . TYR A 1 135 ? -1.608 -6.345 16.243 1.00 91.50 135 TYR A O 1
ATOM 1019 N N . ILE A 1 136 ? -2.586 -4.753 14.982 1.00 92.88 136 ILE A N 1
ATOM 1020 C CA . ILE A 1 136 ? -3.379 -4.148 16.061 1.00 92.88 136 ILE A CA 1
ATOM 1021 C C . ILE A 1 136 ? -4.877 -4.309 15.788 1.00 92.88 136 ILE A C 1
ATOM 1023 O O . ILE A 1 136 ? -5.623 -4.827 16.616 1.00 92.88 136 ILE A O 1
ATOM 1027 N N . CYS A 1 137 ? -5.332 -3.829 14.633 1.00 94.31 137 CYS A N 1
ATOM 1028 C CA . CYS A 1 137 ? -6.739 -3.785 14.241 1.00 94.31 137 CYS A CA 1
ATOM 1029 C C . CYS A 1 137 ? -6.852 -3.622 12.723 1.00 94.31 137 CYS A C 1
ATOM 1031 O O . CYS A 1 137 ? -5.877 -3.267 12.053 1.00 94.31 137 CYS A O 1
ATOM 1033 N N . GLU A 1 138 ? -8.054 -3.803 12.179 1.00 94.19 138 GLU A N 1
ATOM 1034 C CA . GLU A 1 138 ? -8.283 -3.588 10.752 1.00 94.19 138 GLU A CA 1
ATOM 1035 C C . GLU A 1 138 ? -9.722 -3.262 10.377 1.00 94.19 138 GLU A C 1
ATOM 1037 O O . GLU A 1 138 ? -10.664 -3.467 11.140 1.00 94.19 138 GLU A O 1
ATOM 1042 N N . SER A 1 139 ? -9.881 -2.810 9.139 1.00 93.38 139 SER A N 1
ATOM 1043 C CA . SER A 1 139 ? -11.156 -2.565 8.488 1.00 93.38 139 SER A CA 1
ATOM 1044 C C . SER A 1 139 ? -11.186 -3.218 7.110 1.00 93.38 139 SER A C 1
ATOM 1046 O O . SER A 1 139 ? -10.239 -3.096 6.338 1.00 93.38 139 SER A O 1
ATOM 1048 N N . TYR A 1 140 ? -12.276 -3.906 6.782 1.00 91.06 140 TYR A N 1
ATOM 1049 C CA . TYR A 1 140 ? -12.459 -4.578 5.499 1.00 91.06 140 TYR A CA 1
ATOM 1050 C C . TYR A 1 140 ? -13.935 -4.636 5.111 1.00 91.06 140 TYR A C 1
ATOM 1052 O O . TYR A 1 140 ? -14.772 -5.077 5.906 1.00 91.06 140 TYR A O 1
ATOM 1060 N N . LYS A 1 141 ? -14.252 -4.223 3.875 1.00 88.50 141 LYS A N 1
ATOM 1061 C CA . LYS A 1 141 ? -15.599 -4.293 3.275 1.00 88.50 141 LYS A CA 1
ATOM 1062 C C . LYS A 1 141 ? -16.705 -3.796 4.207 1.00 88.50 141 LYS A C 1
ATOM 1064 O O . LYS A 1 141 ? -17.685 -4.488 4.474 1.00 88.50 141 LYS A O 1
ATOM 1069 N N . GLY A 1 142 ? -16.539 -2.600 4.758 1.00 89.69 142 GLY A N 1
ATOM 1070 C CA . GLY A 1 142 ? -17.562 -2.016 5.620 1.00 89.69 142 GLY A CA 1
ATOM 1071 C C . GLY A 1 142 ? -17.489 -2.455 7.085 1.00 89.69 142 GLY A C 1
ATOM 1072 O O . GLY A 1 142 ? -18.094 -1.800 7.933 1.00 89.69 142 GLY A O 1
ATOM 1073 N N . THR A 1 143 ? -16.702 -3.469 7.432 1.00 91.94 143 THR A N 1
ATOM 1074 C CA . THR A 1 143 ? -16.596 -4.007 8.799 1.00 91.94 143 THR A CA 1
ATOM 1075 C C . THR A 1 143 ? -15.259 -3.633 9.428 1.00 91.94 143 THR A C 1
ATOM 1077 O O . THR A 1 143 ? -14.275 -3.490 8.710 1.00 91.94 143 THR A O 1
ATOM 1080 N N . VAL A 1 144 ? -15.217 -3.461 10.752 1.00 94.62 144 VAL A N 1
ATOM 1081 C CA . VAL A 1 144 ? -13.961 -3.309 11.503 1.00 94.62 144 VAL A CA 1
ATOM 1082 C C . VAL A 1 144 ? -13.768 -4.507 12.428 1.00 94.62 144 VAL A C 1
ATOM 1084 O O . VAL A 1 144 ? -14.745 -5.078 12.912 1.00 94.62 144 VAL A O 1
ATOM 1087 N N . TYR A 1 145 ? -12.517 -4.878 12.669 1.00 93.19 145 TYR A N 1
ATOM 1088 C CA . TYR A 1 145 ? -12.124 -6.021 13.483 1.00 93.19 145 TYR A CA 1
ATOM 1089 C C . TYR A 1 145 ? -11.106 -5.573 14.531 1.00 93.19 145 TYR A C 1
ATOM 1091 O O . TYR A 1 145 ? -10.285 -4.685 14.279 1.00 93.19 145 TYR A O 1
ATOM 1099 N N . TYR A 1 146 ? -11.188 -6.174 15.724 1.00 93.25 146 TYR A N 1
ATOM 1100 C CA . TYR A 1 146 ? -10.355 -5.838 16.891 1.00 93.25 146 TYR A CA 1
ATOM 1101 C C . TYR A 1 146 ? -10.330 -4.333 17.209 1.00 93.25 146 TYR A C 1
ATOM 1103 O O . TYR A 1 146 ? -9.340 -3.781 17.675 1.00 93.25 146 TYR A O 1
ATOM 1111 N N . SER A 1 147 ? -11.431 -3.649 16.913 1.00 94.62 147 SER A N 1
ATOM 1112 C CA . SER A 1 147 ? -11.584 -2.203 17.030 1.00 94.62 147 SER A CA 1
ATOM 1113 C C . SER A 1 147 ? -13.060 -1.839 17.153 1.00 94.62 147 SER A C 1
ATOM 1115 O O . SER A 1 147 ? -13.944 -2.678 16.966 1.00 94.62 147 SER A O 1
ATOM 1117 N N . TYR A 1 148 ? -13.325 -0.577 17.479 1.00 94.62 148 TYR A N 1
ATOM 1118 C CA . TYR A 1 148 ? -14.671 -0.009 17.483 1.00 94.62 148 TYR A CA 1
ATOM 1119 C C . TYR A 1 148 ? -14.905 0.802 16.214 1.00 94.62 148 TYR A C 1
ATOM 1121 O O . TYR A 1 148 ? -13.979 1.424 15.696 1.00 94.62 148 TYR A O 1
ATOM 1129 N N . LYS A 1 149 ? -16.151 0.811 15.734 1.00 95.88 149 LYS A N 1
ATOM 1130 C CA . LYS A 1 149 ? -16.582 1.594 14.574 1.00 95.88 149 LYS A CA 1
ATOM 1131 C C . LYS A 1 149 ? -17.556 2.678 15.009 1.00 95.88 149 LYS A C 1
ATOM 1133 O O . LYS A 1 149 ? -18.558 2.375 15.650 1.00 95.88 149 LYS A O 1
ATOM 1138 N N . SER A 1 150 ? -17.330 3.902 14.559 1.00 95.00 150 SER A N 1
ATOM 1139 C CA . SER A 1 150 ? -18.358 4.941 14.498 1.00 95.00 150 SER A CA 1
ATOM 1140 C C . SER A 1 150 ? -18.374 5.576 13.110 1.00 95.00 150 SER A C 1
ATOM 1142 O O . SER A 1 150 ? -17.396 5.495 12.365 1.00 95.00 150 SER A O 1
ATOM 1144 N N . ILE A 1 151 ? -19.509 6.154 12.722 1.00 92.81 151 ILE A N 1
ATOM 1145 C CA . ILE A 1 151 ? -19.676 6.810 11.422 1.00 92.81 151 ILE A CA 1
ATOM 1146 C C . ILE A 1 151 ? -20.306 8.172 11.666 1.00 92.81 151 ILE A C 1
ATOM 1148 O O . ILE A 1 151 ? -21.310 8.270 12.368 1.00 92.81 151 ILE A O 1
ATOM 1152 N N . SER A 1 152 ? -19.718 9.214 11.091 1.00 88.81 152 SER A N 1
ATOM 1153 C CA . SER A 1 152 ? -20.275 10.563 11.119 1.00 88.81 152 SER A CA 1
ATOM 1154 C C . SER A 1 152 ? -19.863 11.312 9.859 1.00 88.81 152 SER A C 1
ATOM 1156 O O . SER A 1 152 ? -18.695 11.274 9.477 1.00 88.81 152 SER A O 1
ATOM 1158 N N . ASN A 1 153 ? -20.820 11.974 9.200 1.00 89.06 153 ASN A N 1
ATOM 1159 C CA . ASN A 1 153 ? -20.591 12.819 8.021 1.00 89.06 153 ASN A CA 1
ATOM 1160 C C . ASN A 1 153 ? -19.732 12.160 6.918 1.00 89.06 153 ASN A C 1
ATOM 1162 O O . ASN A 1 153 ? -18.815 12.781 6.387 1.00 89.06 153 ASN A O 1
ATOM 1166 N N . GLY A 1 154 ? -19.998 10.889 6.593 1.00 83.81 154 GLY A N 1
ATOM 1167 C CA . GLY A 1 154 ? -19.262 10.158 5.549 1.00 83.81 154 GLY A CA 1
ATOM 1168 C C . GLY A 1 154 ? -17.838 9.738 5.936 1.00 83.81 154 GLY A C 1
ATOM 1169 O O . GLY A 1 154 ? -17.064 9.317 5.076 1.00 83.81 154 GLY A O 1
ATOM 1170 N N . VAL A 1 155 ? -17.478 9.837 7.219 1.00 86.88 155 VAL A N 1
ATOM 1171 C CA . VAL A 1 155 ? -16.189 9.398 7.758 1.00 86.88 155 VAL A CA 1
ATOM 1172 C C . VAL A 1 155 ? -16.415 8.274 8.759 1.00 86.88 155 VAL A C 1
ATOM 1174 O O . VAL A 1 155 ? -17.155 8.417 9.735 1.00 86.88 155 VAL A O 1
ATOM 1177 N N . VAL A 1 156 ? -15.745 7.150 8.527 1.00 94.50 156 VAL A N 1
ATOM 1178 C CA . VAL A 1 156 ? -15.685 6.026 9.458 1.00 94.50 156 VAL A CA 1
ATOM 1179 C C . VAL A 1 156 ? -14.508 6.245 10.394 1.00 94.50 156 VAL A C 1
ATOM 1181 O O . VAL A 1 156 ? -13.370 6.334 9.938 1.00 94.50 156 VAL A O 1
ATOM 1184 N N . THR A 1 157 ? -14.763 6.294 11.698 1.00 94.25 157 THR A N 1
ATOM 1185 C CA . THR A 1 157 ? -13.702 6.260 12.707 1.00 94.25 157 THR A CA 1
ATOM 1186 C C . THR A 1 157 ? -13.563 4.831 13.216 1.00 94.25 157 THR A C 1
ATOM 1188 O O . THR A 1 157 ? -14.505 4.261 13.767 1.00 94.25 157 THR A O 1
ATOM 1191 N N . MET A 1 158 ? -12.390 4.248 12.988 1.00 95.88 158 MET A N 1
ATOM 1192 C CA . MET A 1 158 ? -11.957 2.975 13.543 1.00 95.88 158 MET A CA 1
ATOM 1193 C C . MET A 1 158 ? -11.052 3.256 14.741 1.00 95.88 158 MET A C 1
ATOM 1195 O O . MET A 1 158 ? -10.019 3.910 14.601 1.00 95.88 158 MET A O 1
ATOM 1199 N N . THR A 1 159 ? -11.438 2.769 15.916 1.00 95.31 159 THR A N 1
ATOM 1200 C CA . THR A 1 159 ? -10.724 3.032 17.170 1.00 95.31 159 THR A CA 1
ATOM 1201 C C . THR A 1 159 ? -10.067 1.756 17.683 1.00 95.31 159 THR A C 1
ATOM 1203 O O . THR A 1 159 ? -10.751 0.793 18.038 1.00 95.31 159 THR A O 1
ATOM 1206 N N . CYS A 1 160 ? -8.740 1.756 17.748 1.00 95.06 160 CYS A N 1
ATOM 1207 C CA . CYS A 1 160 ? -7.924 0.571 17.969 1.00 95.06 160 CYS A CA 1
ATOM 1208 C C . CYS A 1 160 ? -7.364 0.514 19.401 1.00 95.06 160 CYS A C 1
ATOM 1210 O O . CYS A 1 160 ? -6.760 1.489 19.861 1.00 95.06 160 CYS A O 1
ATOM 1212 N N . PRO A 1 161 ? -7.582 -0.598 20.131 1.00 91.06 161 PRO A N 1
ATOM 1213 C CA . PRO A 1 161 ? -7.106 -0.789 21.497 1.00 91.06 161 PRO A CA 1
ATOM 1214 C C . PRO A 1 161 ? -5.592 -1.019 21.518 1.00 91.06 161 PRO A C 1
ATOM 1216 O O . PRO A 1 161 ? -5.142 -2.145 21.334 1.00 91.06 161 PRO A O 1
ATOM 1219 N N . ILE A 1 162 ? -4.804 0.024 21.777 1.00 89.00 162 ILE A N 1
ATOM 1220 C CA . ILE A 1 162 ? -3.382 -0.143 22.085 1.00 89.00 162 ILE A CA 1
ATOM 1221 C C . ILE A 1 162 ? -2.861 0.986 22.967 1.00 89.00 162 ILE A C 1
ATOM 1223 O O . ILE A 1 162 ? -3.229 2.146 22.780 1.00 89.00 162 ILE A O 1
ATOM 1227 N N . THR A 1 163 ? -1.972 0.631 23.891 1.00 87.69 163 THR A N 1
ATOM 1228 C CA . THR A 1 163 ? -1.133 1.582 24.622 1.00 87.69 163 THR A CA 1
ATOM 1229 C C . THR A 1 163 ? 0.139 1.811 23.810 1.00 87.69 163 THR A C 1
ATOM 1231 O O . THR A 1 163 ? 0.902 0.859 23.634 1.00 87.69 163 THR A O 1
ATOM 1234 N N . PRO A 1 164 ? 0.392 3.029 23.300 1.00 85.50 164 PRO A N 1
ATOM 1235 C CA . PRO A 1 164 ? 1.581 3.283 22.508 1.00 85.50 164 PRO A CA 1
ATOM 1236 C C . PRO A 1 164 ? 2.862 3.080 23.321 1.00 85.50 164 PRO A C 1
ATOM 1238 O O . PRO A 1 164 ? 2.955 3.481 24.479 1.00 85.50 164 PRO A O 1
ATOM 1241 N N . VAL A 1 165 ? 3.868 2.496 22.682 1.00 88.94 165 VAL A N 1
ATOM 1242 C CA . VAL A 1 165 ? 5.239 2.372 23.191 1.00 88.94 165 VAL A CA 1
ATOM 1243 C C . VAL A 1 165 ? 6.081 3.505 22.613 1.00 88.94 165 VAL A C 1
ATOM 1245 O O . VAL A 1 165 ? 6.157 3.639 21.393 1.00 88.94 165 VAL A O 1
ATOM 1248 N N . VAL A 1 166 ? 6.711 4.320 23.468 1.00 84.38 166 VAL A N 1
ATOM 1249 C CA . VAL A 1 166 ? 7.585 5.425 23.024 1.00 84.38 166 VAL A CA 1
ATOM 1250 C C . VAL A 1 166 ? 8.661 4.899 22.076 1.00 84.38 166 VAL A C 1
ATOM 1252 O O . VAL A 1 166 ? 9.352 3.936 22.396 1.00 84.38 166 VAL A O 1
ATOM 1255 N N . GLY A 1 167 ? 8.827 5.564 20.935 1.00 79.25 167 GLY A N 1
ATOM 1256 C CA . GLY A 1 167 ? 9.817 5.222 19.916 1.00 79.25 167 GLY A CA 1
ATOM 1257 C C . GLY A 1 167 ? 9.341 4.196 18.886 1.00 79.25 167 GLY A C 1
ATOM 1258 O O . GLY A 1 167 ? 9.948 4.118 17.822 1.00 79.25 167 GLY A O 1
ATOM 1259 N N . SER A 1 168 ? 8.245 3.471 19.138 1.00 86.44 168 SER A N 1
ATOM 1260 C CA . SER A 1 168 ? 7.636 2.607 18.120 1.00 86.44 168 SER A CA 1
ATOM 1261 C C . SER A 1 168 ? 6.904 3.419 17.055 1.00 86.44 168 SER A C 1
ATOM 1263 O O . SER A 1 168 ? 6.293 4.456 17.337 1.00 86.44 168 SER A O 1
ATOM 1265 N N . THR A 1 169 ? 6.922 2.904 15.829 1.00 84.75 169 THR A N 1
ATOM 1266 C CA . THR A 1 169 ? 6.148 3.431 14.704 1.00 84.75 169 THR A CA 1
ATOM 1267 C C . THR A 1 169 ? 4.795 2.745 14.649 1.00 84.75 169 THR A C 1
ATOM 1269 O O . THR A 1 169 ? 4.701 1.529 14.768 1.00 84.75 169 THR A O 1
ATOM 1272 N N . TYR A 1 170 ? 3.743 3.520 14.426 1.00 88.25 170 TYR A N 1
ATOM 1273 C CA . TYR A 1 170 ? 2.407 3.021 14.143 1.00 88.25 170 TYR A CA 1
ATOM 1274 C C . TYR A 1 170 ? 2.054 3.419 12.724 1.00 88.25 170 TYR A C 1
ATOM 1276 O O . TYR A 1 170 ? 2.272 4.568 12.336 1.00 88.25 170 TYR A O 1
ATOM 1284 N N . SER A 1 171 ? 1.521 2.488 11.947 1.00 89.44 171 SER A N 1
ATOM 1285 C CA . SER A 1 171 ? 1.181 2.711 10.548 1.00 89.44 171 SER A CA 1
ATOM 1286 C C . SER A 1 171 ? -0.201 2.161 10.238 1.00 89.44 171 SER A C 1
ATOM 1288 O O . SER A 1 171 ? -0.662 1.209 10.864 1.00 89.44 171 SER A O 1
ATOM 1290 N N . ILE A 1 172 ? -0.871 2.786 9.276 1.00 91.69 172 ILE A N 1
ATOM 1291 C CA . ILE A 1 172 ? -2.004 2.194 8.578 1.00 91.69 172 ILE A CA 1
ATOM 1292 C C . ILE A 1 172 ? -1.593 1.893 7.145 1.00 91.69 172 ILE A C 1
ATOM 1294 O O . ILE A 1 172 ? -1.147 2.780 6.416 1.00 91.69 172 ILE A O 1
ATOM 1298 N N . SER A 1 173 ? -1.784 0.649 6.734 1.00 88.50 173 SER A N 1
ATOM 1299 C CA . SER A 1 173 ? -1.527 0.161 5.386 1.00 88.50 173 SER A CA 1
ATOM 1300 C C . SER A 1 173 ? -2.830 -0.221 4.696 1.00 88.50 173 SER A C 1
ATOM 1302 O O . SER A 1 173 ? -3.808 -0.622 5.331 1.00 88.50 173 SER A O 1
ATOM 1304 N N . ALA A 1 174 ? -2.847 -0.105 3.372 1.00 86.81 174 ALA A N 1
ATOM 1305 C CA . ALA A 1 174 ? -3.819 -0.807 2.557 1.00 86.81 174 ALA A CA 1
ATOM 1306 C C . ALA A 1 174 ? -3.210 -2.144 2.124 1.00 86.81 174 ALA A C 1
ATOM 1308 O O . ALA A 1 174 ? -2.178 -2.195 1.451 1.00 86.81 174 ALA A O 1
ATOM 1309 N N . GLU A 1 175 ? -3.866 -3.225 2.520 1.00 82.69 175 GLU A N 1
ATOM 1310 C CA . GLU A 1 175 ? -3.395 -4.595 2.391 1.00 82.69 175 GLU A CA 1
ATOM 1311 C C . GLU A 1 175 ? -4.297 -5.433 1.497 1.00 82.69 175 GLU A C 1
ATOM 1313 O O . GLU A 1 175 ? -5.469 -5.127 1.249 1.00 82.69 175 GLU A O 1
ATOM 1318 N N . ALA A 1 176 ? -3.708 -6.519 1.017 1.00 70.19 176 ALA A N 1
ATOM 1319 C CA . ALA A 1 176 ? -4.412 -7.545 0.286 1.00 70.19 176 ALA A CA 1
ATOM 1320 C C . ALA A 1 176 ? -5.040 -8.587 1.226 1.00 70.19 176 ALA A C 1
ATOM 1322 O O . ALA A 1 176 ? -4.748 -8.648 2.421 1.00 70.19 176 ALA A O 1
ATOM 1323 N N . ASN A 1 177 ? -5.849 -9.469 0.634 1.00 66.94 177 ASN A N 1
ATOM 1324 C CA . ASN A 1 177 ? -6.511 -10.599 1.289 1.00 66.94 177 ASN A CA 1
ATOM 1325 C C . ASN A 1 177 ? -7.595 -10.198 2.302 1.00 66.94 177 ASN A C 1
ATOM 1327 O O . ASN A 1 177 ? -7.807 -9.030 2.619 1.00 66.94 177 ASN A O 1
ATOM 1331 N N . MET A 1 178 ? -8.352 -11.199 2.743 1.00 64.06 178 MET A N 1
ATOM 1332 C CA . MET A 1 178 ? -9.449 -11.049 3.698 1.00 64.06 178 MET A CA 1
ATOM 1333 C C . MET A 1 178 ? -8.953 -11.197 5.152 1.00 64.06 178 MET A C 1
ATOM 1335 O O . MET A 1 178 ? -7.928 -11.845 5.377 1.00 64.06 178 MET A O 1
ATOM 1339 N N . PRO A 1 179 ? -9.663 -10.607 6.133 1.00 61.38 179 PRO A N 1
ATOM 1340 C CA . PRO A 1 179 ? -9.441 -10.821 7.564 1.00 61.38 179 PRO A CA 1
ATOM 1341 C C . PRO A 1 179 ? -9.249 -12.298 7.931 1.00 61.38 179 PRO A C 1
ATOM 1343 O O . PRO A 1 179 ? -9.913 -13.169 7.370 1.00 61.38 179 PRO A O 1
ATOM 1346 N N . GLY A 1 180 ? -8.347 -12.582 8.875 1.00 57.34 180 GLY A N 1
ATOM 1347 C CA . GLY A 1 180 ? -8.005 -13.948 9.310 1.00 57.34 180 GLY A CA 1
ATOM 1348 C C . GLY A 1 180 ? -6.837 -14.609 8.560 1.00 57.34 180 GLY A C 1
ATOM 1349 O O . GLY A 1 180 ? -6.361 -15.656 8.989 1.00 57.34 180 GLY A O 1
ATOM 1350 N N . TYR A 1 181 ? -6.332 -13.988 7.491 1.00 59.53 181 TYR A N 1
ATOM 1351 C CA . TYR A 1 181 ? -5.040 -14.327 6.878 1.00 59.53 181 TYR A CA 1
ATOM 1352 C C . TYR A 1 181 ? -3.910 -13.507 7.505 1.00 59.53 181 TYR A C 1
ATOM 1354 O O . TYR A 1 181 ? -4.174 -12.403 7.996 1.00 59.53 181 TYR A O 1
ATOM 1362 N N . ASP A 1 182 ? -2.675 -14.033 7.442 1.00 59.66 182 ASP A N 1
ATOM 1363 C CA . ASP A 1 182 ? -1.473 -13.418 8.025 1.00 59.66 182 ASP A CA 1
ATOM 1364 C C . ASP A 1 182 ? -1.440 -11.910 7.712 1.00 59.66 182 ASP A C 1
ATOM 1366 O O . ASP A 1 182 ? -1.318 -11.525 6.544 1.00 59.66 182 ASP A O 1
ATOM 1370 N N . PRO A 1 183 ? -1.629 -11.047 8.726 1.00 54.62 183 PRO A N 1
ATOM 1371 C CA . PRO A 1 183 ? -1.701 -9.608 8.533 1.00 54.62 183 PRO A CA 1
ATOM 1372 C C . PRO A 1 183 ? -0.335 -9.000 8.199 1.00 54.62 183 PRO A C 1
ATOM 1374 O O . PRO A 1 183 ? -0.249 -7.800 7.985 1.00 54.62 183 PRO A O 1
ATOM 1377 N N . ASN A 1 184 ? 0.745 -9.781 8.127 1.00 57.56 184 ASN A N 1
ATOM 1378 C CA . ASN A 1 184 ? 2.083 -9.311 7.765 1.00 57.56 184 ASN A CA 1
ATOM 1379 C C . ASN A 1 184 ? 2.292 -9.156 6.252 1.00 57.56 184 ASN A C 1
ATOM 1381 O O . ASN A 1 184 ? 3.364 -9.465 5.733 1.00 57.56 184 ASN A O 1
ATOM 1385 N N . THR A 1 185 ? 1.288 -8.679 5.513 1.00 59.56 185 THR A N 1
ATOM 1386 C CA . THR A 1 185 ? 1.481 -8.405 4.085 1.00 59.56 185 THR A CA 1
ATOM 1387 C C . THR A 1 185 ? 2.166 -7.049 3.875 1.00 59.56 185 THR A C 1
ATOM 1389 O O . THR A 1 185 ? 1.971 -6.115 4.654 1.00 59.56 185 THR A O 1
ATOM 1392 N N . ASN A 1 186 ? 2.992 -6.932 2.828 1.00 66.81 186 ASN A N 1
ATOM 1393 C CA . ASN A 1 186 ? 3.713 -5.703 2.454 1.00 66.81 186 ASN A CA 1
ATOM 1394 C C . ASN A 1 186 ? 2.778 -4.687 1.763 1.00 66.81 186 ASN A C 1
ATOM 1396 O O . ASN A 1 186 ? 3.026 -4.264 0.632 1.00 66.81 186 ASN A O 1
ATOM 1400 N N . GLY A 1 187 ? 1.651 -4.362 2.401 1.00 73.00 187 GLY A N 1
ATOM 1401 C CA . GLY A 1 187 ? 0.692 -3.382 1.897 1.00 73.00 187 GLY A CA 1
ATOM 1402 C C . GLY A 1 187 ? 1.267 -1.965 1.849 1.00 73.00 187 GLY A C 1
ATOM 1403 O O . GLY A 1 187 ? 2.198 -1.629 2.580 1.00 73.00 187 GLY A O 1
ATOM 1404 N N . ALA A 1 188 ? 0.702 -1.112 0.995 1.00 82.00 188 ALA A N 1
ATOM 1405 C CA . ALA A 1 188 ? 1.143 0.275 0.883 1.00 82.00 188 ALA A CA 1
ATOM 1406 C C . ALA A 1 188 ? 0.786 1.045 2.162 1.00 82.00 188 ALA A C 1
ATOM 1408 O O . ALA A 1 188 ? -0.394 1.144 2.510 1.00 82.00 188 ALA A O 1
ATOM 1409 N N . VAL A 1 189 ? 1.786 1.604 2.850 1.00 85.38 189 VAL A N 1
ATOM 1410 C CA . VAL A 1 189 ? 1.571 2.478 4.011 1.00 85.38 189 VAL A CA 1
ATOM 1411 C C . VAL A 1 189 ? 0.914 3.776 3.545 1.00 85.38 189 VAL A C 1
ATOM 1413 O O . VAL A 1 189 ? 1.414 4.455 2.651 1.00 85.38 189 VAL A O 1
ATOM 1416 N N . LEU A 1 190 ? -0.226 4.107 4.146 1.00 85.38 190 LEU A N 1
ATOM 1417 C CA . LEU A 1 190 ? -1.025 5.288 3.819 1.00 85.38 190 LEU A CA 1
ATOM 1418 C C . LEU A 1 190 ? -0.763 6.453 4.777 1.00 85.38 190 LEU A C 1
ATOM 1420 O O . LEU A 1 190 ? -0.848 7.609 4.375 1.00 85.38 190 LEU 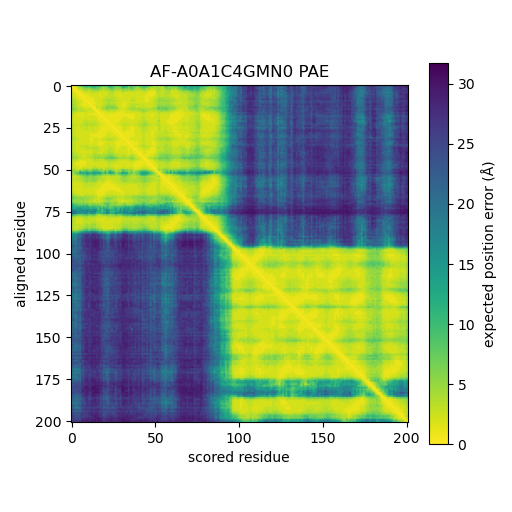A O 1
ATOM 1424 N N . ALA A 1 191 ? -0.491 6.148 6.046 1.00 83.12 191 ALA A N 1
ATOM 1425 C CA . ALA A 1 191 ? -0.119 7.116 7.070 1.00 83.12 191 ALA A CA 1
ATOM 1426 C C . ALA A 1 191 ? 0.636 6.414 8.203 1.00 83.12 191 ALA A C 1
ATOM 1428 O O . ALA A 1 191 ? 0.424 5.226 8.458 1.00 83.12 191 ALA A O 1
ATOM 1429 N N . SER A 1 192 ? 1.486 7.158 8.906 1.00 87.06 192 SER A N 1
ATOM 1430 C CA . SER A 1 192 ? 2.221 6.659 10.065 1.00 87.06 192 SER A CA 1
ATOM 1431 C C . SER A 1 192 ? 2.570 7.778 11.040 1.00 87.06 192 SER A C 1
ATOM 1433 O O . SER A 1 192 ? 2.627 8.948 10.662 1.00 87.06 192 SER A O 1
ATOM 1435 N N . PHE A 1 193 ? 2.847 7.417 12.288 1.00 77.81 193 PHE A N 1
ATOM 1436 C CA . PHE A 1 193 ? 3.469 8.300 13.272 1.00 77.81 193 PHE A CA 1
ATOM 1437 C C . PHE A 1 193 ? 4.388 7.500 14.198 1.00 77.81 193 PHE A C 1
ATOM 1439 O O . PHE A 1 193 ? 4.208 6.296 14.373 1.00 77.81 193 PHE A O 1
ATOM 1446 N N . VAL A 1 194 ? 5.355 8.174 14.815 1.00 81.38 194 VAL A N 1
ATOM 1447 C CA . VAL A 1 194 ? 6.175 7.602 15.890 1.00 81.38 194 VAL A CA 1
ATOM 1448 C C . VAL A 1 194 ? 5.580 8.038 17.218 1.00 81.38 194 VAL A C 1
ATOM 1450 O O . VAL A 1 194 ? 5.300 9.222 17.406 1.00 81.38 194 VAL A O 1
ATOM 1453 N N . ALA A 1 195 ? 5.359 7.098 18.133 1.00 78.44 195 ALA A N 1
ATOM 1454 C CA . ALA A 1 195 ? 4.839 7.428 19.450 1.00 78.44 195 ALA A CA 1
ATOM 1455 C C . ALA A 1 195 ? 5.892 8.172 20.277 1.00 78.44 195 ALA A C 1
ATOM 1457 O O . ALA A 1 195 ? 7.018 7.705 20.460 1.00 78.44 195 ALA A O 1
ATOM 1458 N N . THR A 1 196 ? 5.518 9.329 20.808 1.00 79.06 196 THR A N 1
ATOM 1459 C CA . THR A 1 196 ? 6.388 10.185 21.616 1.00 79.06 196 THR A CA 1
ATOM 1460 C C . THR A 1 196 ? 5.991 10.145 23.090 1.00 79.06 196 THR A C 1
ATOM 1462 O O . THR A 1 196 ? 4.899 9.715 23.465 1.00 79.06 196 THR A O 1
ATOM 1465 N N . SER A 1 197 ? 6.893 10.576 23.971 1.00 78.69 197 SER A N 1
ATOM 1466 C CA . SER A 1 197 ? 6.680 10.508 25.423 1.00 78.69 197 SER A CA 1
ATOM 1467 C C . SER A 1 197 ? 5.555 11.415 25.928 1.00 78.69 197 SER A C 1
ATOM 1469 O O . SER A 1 197 ? 4.975 11.136 26.973 1.00 78.69 197 SER A O 1
ATOM 1471 N N . ASP A 1 198 ? 5.215 12.478 25.202 1.00 78.88 198 ASP A N 1
ATOM 1472 C CA . ASP A 1 198 ? 4.077 13.346 25.495 1.00 78.88 198 ASP A CA 1
ATOM 1473 C C . ASP A 1 198 ? 2.740 12.719 25.081 1.00 78.88 198 ASP A C 1
ATOM 1475 O O . ASP A 1 198 ? 1.704 13.143 25.587 1.00 78.88 198 ASP A O 1
ATOM 1479 N N . MET A 1 199 ? 2.733 11.708 24.203 1.00 70.69 199 MET A N 1
ATOM 1480 C CA . MET A 1 199 ? 1.506 11.013 23.806 1.00 70.69 199 MET A CA 1
ATOM 1481 C C . MET A 1 199 ? 0.926 10.143 24.924 1.00 70.69 199 MET A C 1
ATOM 1483 O O . MET A 1 199 ? -0.281 9.956 24.960 1.00 70.69 199 MET A O 1
ATOM 1487 N N . ILE A 1 200 ? 1.765 9.623 25.822 1.00 67.19 200 ILE A N 1
ATOM 1488 C CA . ILE A 1 200 ? 1.396 8.588 26.808 1.00 67.19 200 ILE A CA 1
ATOM 1489 C C . ILE A 1 200 ? 1.233 9.180 28.227 1.00 67.19 200 ILE A C 1
ATOM 1491 O O . ILE A 1 200 ? 0.894 8.461 29.163 1.00 67.19 200 ILE A O 1
ATOM 1495 N N . LYS A 1 201 ? 1.473 10.487 28.389 1.00 58.88 201 LYS A N 1
ATOM 1496 C CA . LYS A 1 201 ? 1.323 11.226 29.651 1.00 58.88 201 LYS A CA 1
ATOM 1497 C C . LYS A 1 201 ? -0.043 11.882 29.784 1.00 58.88 201 LYS A C 1
ATOM 1499 O O . LYS A 1 201 ? -0.549 12.395 28.759 1.00 58.88 201 LYS A O 1
#

Solvent-accessible surface area (backbone atoms only — not comparable to full-atom values): 11256 Å² total; per-residue (Å²): 84,70,56,66,48,80,37,54,41,69,65,37,46,35,84,43,26,38,36,36,21,50,71,84,38,86,55,25,36,34,43,52,65,40,58,44,73,45,41,77,48,76,57,96,67,31,29,40,41,33,29,92,46,82,56,48,59,69,40,36,41,34,36,27,49,40,84,76,56,92,92,57,84,82,82,69,85,38,59,73,78,46,75,48,63,38,50,83,56,72,73,48,79,83,56,88,70,36,68,75,41,77,49,74,39,66,92,78,55,23,37,39,37,29,29,30,39,69,54,42,48,30,93,42,20,38,38,33,25,39,68,86,52,48,76,61,27,37,35,42,58,65,44,65,41,68,44,47,79,48,77,56,97,67,33,30,39,40,38,27,82,49,81,79,52,68,74,40,38,37,36,37,22,31,28,73,76,63,91,94,52,83,78,70,60,95,35,53,73,77,50,70,51,65,35,48,73,74,65,78,103

pLDDT: mean 81.63, std 12.59, range [38.31, 95.88]

Mean predicted aligned error: 14.46 Å

Radius of gyration: 21.14 Å; Cα contacts (8 Å, |Δi|>4): 483; chains: 1; bounding box: 45×32×62 Å

Secondary structure (DSSP, 8-state):
--EEEEEEHHHHHSS-EEEEEETTEEEEEEETTEEESSEEEEETTEEEEEE-----TT-EEEEEEE-S-TTS---S-PPEEEEEE--SSPPPP--TTSEEEEEEETTTTEEEEEEEHHHHHSS-EEEEEETTTEEEEEEETTEEESSEEEEETTEEEEEE---PPTT-EEEEEEE-S-TTS-S---PEEEEEEE--TTT--

Sequence (201 aa):
MVAFAMLDETAQKEKNRFILRHNGKYACESYNGSVYYGSRNTSNGTVAMGCGDNLKAGDKVSLTLESGKPGLGTNTVGPTLAEITVPATQPPSPSTGVVRGFSYNKTSGRIEVKLDEAAQKGQNRYVVKQDDKNYICESYKGTVYYSYKSISNGVVTMTCPITPVVGSTYSISAEANMPGYDPNTNGAVLASFVATSDMIK

Nearest PDB structures (foldseek):
  5wob-assembly3_Q  TM=2.671E-01  e=1.386E-02  Mus musculoides
  7kek-assembly1_C  TM=2.906E-01  e=7.006E-02  Tetrahymena thermophila
  1vca-assembly1_A  TM=2.680E-01  e=4.800E-02  Homo sapiens
  7xlc-assembly1_B  TM=4.280E-01  e=1.994E+00  Homo sapiens
  7xlc-assembly1_A  TM=2.796E-01  e=1.889E+00  Homo sapiens

Foldseek 3Di:
DKDKDKDQQVCLLAQWWKFKDKQNHTQWIGGNNDTGQFDWDDDDRIIITIGPDPDAAQIKIWIFTDDDDPPDDPPDRGDTPDMDGCHNFHFPDLPLQFWPDWDQDLVVQWIKTKGQLVSLLDQWKKFKAKQLAHTWWIGGNNDTGQFDWDDDPRIIITTTDDRADAQIKIFIFTDDDDPPPRPSGPHHTNDMDGDHPVSRD